Protein AF-0000000074132257 (afdb_homodimer)

Foldseek 3Di:
DDDDDDPDDVVVVCVQQNDDPRLVLQLVQVPHKDFLVRSCVVVVVDDSVRSVVSQVSNVVVVQKDWDWDPDVVITIIIHGGPVVVVCVVVSVVVLVVVVVVQVVCVVVVHDDDDDDRD/DDDDDDPDDVVVVCVQQNDDPRLVLQLVQVPHKDFLVRSCVVVVVDDSVRSVVSQVSNVVVVQKDWDWDPDVVITIIIHGGPVVVVCVVVSVVVLVVVVVVQVVCVVVVHDDDDDDRD

Secondary structure (DSSP, 8-state):
-PPEEEEEHHHHHHHHH-SSHHHHHHHHHSSS-B-HHHHHHHSTTS-HHHHHHHHHHHHHTTSEEEEEE-SSS-EEEEEE-HHHHTTHHHHHHHHHHHHHHHHHHHHTT--EEEEE--/-PPEEEEEHHHHHHHHH-SSHHHHHHHHHSSS-B-HHHHHHHSTTS-HHHHHHHHHHHHHTTSEEEEEE-SSS-EEEEEE-HHHHTTHHHHHHHHHHHHHHHHHHHHTT--EEEEE--

Sequence (236 aa):
MTKKIYNIGVEATMDVIGGKWKPIILCNLRHQSLRTSELKRLIPNISQKMLTQQLRELEAADIINRKVYNQVPPKVEYSLSDYGQSLSTVLSDLCTWGEMHVDMLKKRGEDVELVNYDMTKKIYNIGVEATMDVIGGKWKPIILCNLRHQSLRTSELKRLIPNISQKMLTQQLRELEAADIINRKVYNQVPPKVEYSLSDYGQSLSTVLSDLCTWGEMHVDMLKKRGEDVELVNYD

Organism: Ligilactobacillus salivarius (strain UCC118) (NCBI:txid362948)

pLDDT: mean 96.2, std 5.37, range [55.12, 98.88]

Radius of gyration: 18.81 Å; Cα contacts (8 Å, |Δi|>4): 374; chains: 2; bounding box: 49×64×40 Å

Solvent-accessible surface area (backbone atoms only — not comparable to full-atom values): 12822 Å² total; per-residue (Å²): 126,84,71,43,78,29,59,41,24,36,50,50,32,32,72,68,47,36,33,55,57,44,54,44,53,48,59,66,24,70,84,41,70,40,32,70,70,55,49,43,66,74,41,68,89,56,50,70,67,58,49,53,51,50,51,50,52,32,37,76,69,46,31,30,39,81,46,76,42,95,47,96,73,73,42,55,35,32,29,62,22,80,64,30,53,74,42,50,65,44,53,50,39,37,26,51,49,9,44,51,48,52,53,50,40,41,73,73,67,46,55,62,47,71,72,40,83,129,126,84,69,43,77,28,58,40,24,36,51,51,33,31,72,68,47,38,33,56,56,45,54,47,54,49,60,65,26,70,84,40,70,40,33,70,70,54,49,43,66,73,40,68,88,55,51,70,68,56,51,53,51,50,50,49,53,31,38,74,68,46,30,32,40,80,46,77,42,94,47,97,72,72,42,56,35,32,30,61,22,80,64,30,52,73,42,48,66,43,53,49,39,37,24,51,50,9,44,53,48,52,53,51,40,40,74,73,67,46,55,62,46,71,72,38,84,131

Structure (mmCIF, N/CA/C/O backbone):
data_AF-0000000074132257-model_v1
#
loop_
_entity.id
_entity.type
_entity.pdbx_description
1 polymer 'Transcriptional regulator, MarR family'
#
loop_
_atom_site.group_PDB
_atom_site.id
_atom_site.type_symbol
_atom_site.label_atom_id
_atom_site.label_alt_id
_atom_site.label_comp_id
_atom_site.label_asym_id
_atom_site.label_entity_id
_atom_site.label_seq_id
_atom_site.pdbx_PDB_ins_code
_atom_site.Cartn_x
_atom_site.Cartn_y
_atom_site.Cartn_z
_atom_site.occupancy
_atom_site.B_iso_or_equiv
_atom_site.auth_seq_id
_atom_site.auth_comp_id
_atom_site.auth_asym_id
_atom_site.auth_atom_id
_atom_site.pdbx_PDB_model_num
ATOM 1 N N . MET A 1 1 ? 26.859 5.293 6.875 1 55.12 1 MET A N 1
ATOM 2 C CA . MET A 1 1 ? 25.422 5.168 6.645 1 55.12 1 MET A CA 1
ATOM 3 C C . MET A 1 1 ? 25.109 3.926 5.816 1 55.12 1 MET A C 1
ATOM 5 O O . MET A 1 1 ? 25.703 3.713 4.762 1 55.12 1 MET A O 1
ATOM 9 N N . THR A 1 2 ? 24.453 2.949 6.496 1 77.5 2 THR A N 1
ATOM 10 C CA . THR A 1 2 ? 24.312 1.635 5.883 1 77.5 2 THR A CA 1
ATOM 11 C C . THR A 1 2 ? 23.578 1.737 4.547 1 77.5 2 THR A C 1
ATOM 13 O O . THR A 1 2 ? 22.578 2.447 4.438 1 77.5 2 THR A O 1
ATOM 16 N N . LYS A 1 3 ? 24.109 1.224 3.494 1 91.19 3 LYS A N 1
ATOM 17 C CA . LYS A 1 3 ? 23.609 1.229 2.127 1 91.19 3 LYS A CA 1
ATOM 18 C C . LYS A 1 3 ? 22.219 0.586 2.055 1 91.19 3 LYS A C 1
ATOM 20 O O . LYS A 1 3 ? 22 -0.495 2.605 1 91.19 3 LYS A O 1
ATOM 25 N N . LYS A 1 4 ? 21.297 1.33 1.539 1 94.44 4 LYS A N 1
ATOM 26 C CA . LYS A 1 4 ? 19.969 0.783 1.291 1 94.44 4 LYS A CA 1
ATOM 27 C C . LYS A 1 4 ? 19.859 0.211 -0.12 1 94.44 4 LYS A C 1
ATOM 29 O O . LYS A 1 4 ? 20.203 0.885 -1.096 1 94.44 4 LYS A O 1
ATOM 34 N N . ILE A 1 5 ? 19.469 -1.1 -0.158 1 96.31 5 ILE A N 1
ATOM 35 C CA . ILE A 1 5 ? 19.344 -1.747 -1.46 1 96.31 5 ILE A CA 1
ATOM 36 C C . ILE A 1 5 ? 17.906 -2.152 -1.707 1 96.31 5 ILE A C 1
ATOM 38 O O . ILE A 1 5 ? 17.297 -2.865 -0.898 1 96.31 5 ILE A O 1
ATOM 42 N N . TYR A 1 6 ? 17.359 -1.636 -2.756 1 96.69 6 TYR A N 1
ATOM 43 C CA . TYR A 1 6 ? 16.047 -2.041 -3.238 1 96.69 6 TYR A CA 1
ATOM 44 C C . TYR A 1 6 ? 16.156 -2.865 -4.516 1 96.69 6 TYR A C 1
ATOM 46 O O . TYR A 1 6 ? 16.828 -2.453 -5.469 1 96.69 6 TYR A O 1
ATOM 54 N N . ASN A 1 7 ? 15.516 -3.977 -4.531 1 95.56 7 ASN A N 1
ATOM 55 C CA . ASN A 1 7 ? 15.57 -4.805 -5.734 1 95.56 7 ASN A CA 1
ATOM 56 C C . ASN A 1 7 ? 14.695 -4.234 -6.844 1 95.56 7 ASN A C 1
ATOM 58 O O . ASN A 1 7 ? 15.086 -4.234 -8.016 1 95.56 7 ASN A O 1
ATOM 62 N N . ILE A 1 8 ? 13.492 -3.869 -6.504 1 95.62 8 ILE A N 1
ATOM 63 C CA . ILE A 1 8 ? 12.578 -3.246 -7.457 1 95.62 8 ILE A CA 1
ATOM 64 C C . ILE A 1 8 ? 12 -1.971 -6.855 1 95.62 8 ILE A C 1
ATOM 66 O O . ILE A 1 8 ? 11.984 -1.805 -5.633 1 95.62 8 ILE A O 1
ATOM 70 N N . GLY A 1 9 ? 11.508 -1.061 -7.691 1 96.81 9 GLY A N 1
ATOM 71 C CA . GLY A 1 9 ? 11.086 0.271 -7.289 1 96.81 9 GLY A CA 1
ATOM 72 C C . GLY A 1 9 ? 10.023 0.256 -6.207 1 96.81 9 GLY A C 1
ATOM 73 O O . GLY A 1 9 ? 10.07 1.063 -5.277 1 96.81 9 GLY A O 1
ATOM 74 N N . VAL A 1 10 ? 9.125 -0.621 -6.285 1 98 10 VAL A N 1
ATOM 75 C CA . VAL A 1 10 ? 7.988 -0.667 -5.371 1 98 10 VAL A CA 1
ATOM 76 C C . VAL A 1 10 ? 8.484 -0.855 -3.939 1 98 10 VAL A C 1
ATOM 78 O O . VAL A 1 10 ? 7.844 -0.401 -2.99 1 98 10 VAL A O 1
ATOM 81 N N . GLU A 1 11 ? 9.617 -1.446 -3.713 1 98 11 GLU A N 1
ATOM 82 C CA . GLU A 1 11 ? 10.164 -1.635 -2.371 1 98 11 GLU A CA 1
ATOM 83 C C . GLU A 1 11 ? 10.453 -0.295 -1.701 1 98 11 GLU A C 1
ATOM 85 O O . GLU A 1 11 ? 10.195 -0.121 -0.509 1 98 11 GLU A O 1
ATOM 90 N N . ALA A 1 12 ? 11 0.569 -2.518 1 98 12 ALA A N 1
ATOM 91 C CA . ALA A 1 12 ? 11.273 1.906 -1.997 1 98 12 ALA A CA 1
ATOM 92 C C . ALA A 1 12 ? 9.984 2.625 -1.626 1 98 12 ALA A C 1
ATOM 94 O O . ALA A 1 12 ? 9.906 3.279 -0.583 1 98 12 ALA A O 1
ATOM 95 N N . THR A 1 13 ? 8.992 2.475 -2.467 1 98.56 13 THR A N 1
ATOM 96 C CA . THR A 1 13 ? 7.688 3.074 -2.189 1 98.56 13 THR A CA 1
ATOM 97 C C . THR A 1 13 ? 7.109 2.531 -0.886 1 98.56 13 THR A C 1
ATOM 99 O O . THR A 1 13 ? 6.676 3.299 -0.026 1 98.56 13 THR A O 1
ATOM 102 N N . MET A 1 14 ? 7.199 1.245 -0.711 1 98.31 14 MET A N 1
ATOM 103 C CA . MET A 1 14 ? 6.574 0.607 0.444 1 98.31 14 MET A CA 1
ATOM 104 C C . MET A 1 14 ? 7.359 0.895 1.718 1 98.31 14 MET A C 1
ATOM 106 O O . MET A 1 14 ? 6.809 0.847 2.818 1 98.31 14 MET A O 1
ATOM 110 N N . ASP A 1 15 ? 8.594 1.244 1.538 1 97.81 15 ASP A N 1
ATOM 111 C CA . ASP A 1 15 ? 9.375 1.686 2.693 1 97.81 15 ASP A CA 1
ATOM 112 C C . ASP A 1 15 ? 8.828 3 3.25 1 97.81 15 ASP A C 1
ATOM 114 O O . ASP A 1 15 ? 8.977 3.287 4.438 1 97.81 15 ASP A O 1
ATOM 118 N N . VAL A 1 16 ? 8.188 3.764 2.402 1 98.31 16 VAL A N 1
ATOM 119 C CA . VAL A 1 16 ? 7.75 5.102 2.787 1 98.31 16 VAL A CA 1
ATOM 120 C C . VAL A 1 16 ? 6.266 5.07 3.15 1 98.31 16 VAL A C 1
ATOM 122 O O . VAL A 1 16 ? 5.867 5.605 4.188 1 98.31 16 VAL A O 1
ATOM 125 N N . ILE A 1 17 ? 5.473 4.391 2.299 1 98.44 17 ILE A N 1
ATOM 126 C CA . ILE A 1 17 ? 4.039 4.516 2.52 1 98.44 17 ILE A CA 1
ATOM 127 C C . ILE A 1 17 ? 3.426 3.131 2.729 1 98.44 17 ILE A C 1
ATOM 129 O O . ILE A 1 17 ? 2.203 2.975 2.695 1 98.44 17 ILE A O 1
ATOM 133 N N . GLY A 1 18 ? 4.258 2.145 2.902 1 97.56 18 GLY A N 1
ATOM 134 C CA . GLY A 1 18 ? 3.762 0.794 3.119 1 97.56 18 GLY A CA 1
ATOM 135 C C . GLY A 1 18 ? 2.963 0.649 4.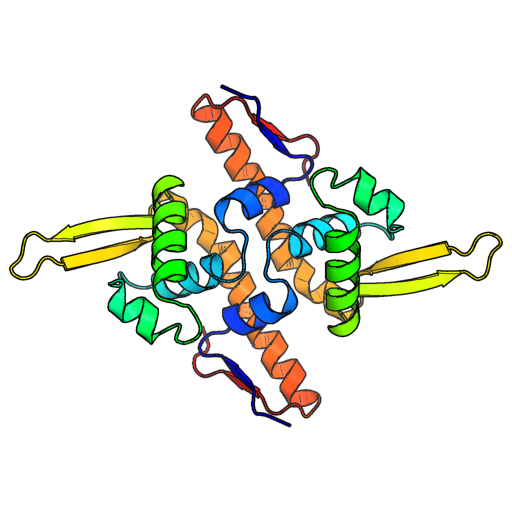402 1 97.56 18 GLY A C 1
ATOM 136 O O . GLY A 1 18 ? 3.201 1.371 5.371 1 97.56 18 GLY A O 1
ATOM 137 N N . GLY A 1 19 ? 2.078 -0.394 4.43 1 96.5 19 GLY A N 1
ATOM 138 C CA . GLY A 1 19 ? 1.146 -0.597 5.527 1 96.5 19 GLY A CA 1
ATOM 139 C C . GLY A 1 19 ? -0.294 -0.302 5.148 1 96.5 19 GLY A C 1
ATOM 140 O O . GLY A 1 19 ? -0.559 0.255 4.082 1 96.5 19 GLY A O 1
ATOM 141 N N . LYS A 1 20 ? -1.124 -0.613 6.066 1 96.94 20 LYS A N 1
ATOM 142 C CA . LYS A 1 20 ? -2.547 -0.405 5.809 1 96.94 20 LYS A CA 1
ATOM 143 C C . LYS A 1 20 ? -2.928 1.062 5.988 1 96.94 20 LYS A C 1
ATOM 145 O O . LYS A 1 20 ? -3.689 1.612 5.191 1 96.94 20 LYS A O 1
ATOM 150 N N . TRP A 1 21 ? -2.273 1.754 6.855 1 98.5 21 TRP A N 1
ATOM 151 C CA . TRP A 1 21 ? -2.84 2.986 7.395 1 98.5 21 TRP A CA 1
ATOM 152 C C . TRP A 1 21 ? -2.307 4.203 6.645 1 98.5 21 TRP A C 1
ATOM 154 O O . TRP A 1 21 ? -3.031 5.18 6.438 1 98.5 21 TRP A O 1
ATOM 164 N N . LYS A 1 22 ? -1.099 4.164 6.164 1 98.69 22 LYS A N 1
ATOM 165 C CA . LYS A 1 22 ? -0.467 5.359 5.609 1 98.69 22 LYS A CA 1
ATOM 166 C C . LYS A 1 22 ? -1.201 5.836 4.359 1 98.69 22 LYS A C 1
ATOM 168 O O . LYS A 1 22 ? -1.522 7.02 4.238 1 98.69 22 LYS A O 1
ATOM 173 N N . PRO A 1 23 ? -1.513 4.934 3.447 1 98.69 23 PRO A N 1
ATOM 174 C CA . PRO A 1 23 ? -2.264 5.43 2.291 1 98.69 23 PRO A CA 1
ATOM 175 C C . PRO A 1 23 ? -3.619 6.02 2.678 1 98.69 23 PRO A C 1
ATOM 177 O O . PRO A 1 23 ? -4.055 7.016 2.09 1 98.69 23 PRO A O 1
ATOM 180 N N . ILE A 1 24 ? -4.262 5.484 3.643 1 98.38 24 ILE A N 1
ATOM 181 C CA . ILE A 1 24 ? -5.562 5.973 4.082 1 98.38 24 ILE A CA 1
ATOM 182 C C . ILE A 1 24 ? -5.41 7.359 4.703 1 98.38 24 ILE A C 1
ATOM 184 O O . ILE A 1 24 ? -6.188 8.266 4.402 1 98.38 24 ILE A O 1
ATOM 188 N N . ILE A 1 25 ? -4.414 7.496 5.523 1 98.62 25 ILE A N 1
AT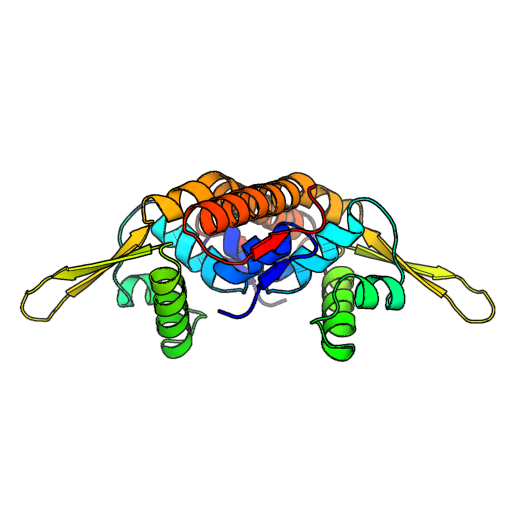OM 189 C CA . ILE A 1 25 ? -4.121 8.789 6.129 1 98.62 25 ILE A CA 1
ATOM 190 C C . ILE A 1 25 ? -3.855 9.82 5.035 1 98.62 25 ILE A C 1
ATOM 192 O O . ILE A 1 25 ? -4.43 10.914 5.047 1 98.62 25 ILE A O 1
ATOM 196 N N . LEU A 1 26 ? -3.08 9.477 4.07 1 98.62 26 LEU A N 1
ATOM 197 C CA . LEU A 1 26 ? -2.648 10.406 3.031 1 98.62 26 LEU A CA 1
ATOM 198 C C . LEU A 1 26 ? -3.822 10.812 2.145 1 98.62 26 LEU A C 1
ATOM 200 O O . LEU A 1 26 ? -3.902 11.961 1.701 1 98.62 26 LEU A O 1
ATOM 204 N N . CYS A 1 27 ? -4.668 9.883 1.888 1 97.81 27 CYS A N 1
ATOM 205 C CA . CYS A 1 27 ? -5.836 10.203 1.076 1 97.81 27 CYS A CA 1
ATOM 206 C C . CYS A 1 27 ? -6.746 11.188 1.803 1 97.81 27 CYS A C 1
ATOM 208 O O . CYS A 1 27 ? -7.375 12.039 1.173 1 97.81 27 CYS A O 1
ATOM 210 N N . ASN A 1 28 ? -6.828 11.07 3.1 1 97.44 28 ASN A N 1
ATOM 211 C CA . ASN A 1 28 ? -7.629 12.008 3.881 1 97.44 28 ASN A CA 1
ATOM 212 C C . ASN A 1 28 ? -6.988 13.391 3.924 1 97.44 28 ASN A C 1
ATOM 214 O O . ASN A 1 28 ? -7.688 14.398 4.016 1 97.44 28 ASN A O 1
ATOM 218 N N . LEU A 1 29 ? -5.707 13.445 3.742 1 98 29 LEU A N 1
ATOM 219 C CA . LEU A 1 29 ? -4.969 14.703 3.838 1 98 29 LEU A CA 1
ATOM 220 C C . LEU A 1 29 ? -4.848 15.367 2.473 1 98 29 LEU A C 1
ATOM 222 O O . LEU A 1 29 ? -4.363 16.5 2.367 1 98 29 LEU A O 1
ATOM 226 N N . ARG A 1 30 ? -5.266 14.727 1.449 1 94.25 30 ARG A N 1
ATOM 227 C CA . ARG A 1 30 ? -5.043 15.172 0.078 1 94.25 30 ARG A CA 1
ATOM 228 C C . ARG A 1 30 ? -5.691 16.531 -0.165 1 94.25 30 ARG A C 1
ATOM 230 O O . ARG A 1 30 ? -5.195 17.328 -0.961 1 94.25 30 ARG A O 1
ATOM 237 N N . HIS A 1 31 ? -6.805 16.812 0.556 1 88.38 31 HIS A N 1
ATOM 238 C CA . HIS A 1 31 ? -7.559 17.984 0.162 1 88.38 31 HIS A CA 1
ATOM 239 C C . HIS A 1 31 ? -7.543 19.047 1.264 1 88.38 31 HIS A C 1
ATOM 241 O O . HIS A 1 31 ? -7.93 20.188 1.036 1 88.38 31 HIS A O 1
ATOM 247 N N . GLN A 1 32 ? -7.117 18.672 2.393 1 95 32 GLN A N 1
ATOM 248 C CA . GLN A 1 32 ? -7.102 19.641 3.486 1 95 32 GLN A CA 1
ATOM 249 C C . GLN A 1 32 ? -6.152 19.188 4.598 1 95 32 GLN A C 1
ATOM 251 O O . GLN A 1 32 ? -5.773 18.016 4.668 1 95 32 GLN A O 1
ATOM 256 N N . SER A 1 33 ? -5.781 20.188 5.383 1 98 33 SER A N 1
ATOM 257 C CA . SER A 1 33 ? -5.051 19.875 6.605 1 98 33 SER A CA 1
ATOM 258 C C . SER A 1 33 ? -5.984 19.359 7.695 1 98 33 SER A C 1
ATOM 260 O O . SER A 1 33 ? -7.113 19.844 7.828 1 98 33 SER A O 1
ATOM 262 N N . LEU A 1 34 ? -5.457 18.406 8.492 1 98.56 34 LEU A N 1
ATOM 263 C CA . LEU A 1 34 ? -6.293 17.828 9.539 1 98.56 34 LEU A CA 1
ATOM 264 C C . LEU A 1 34 ? -5.504 17.656 10.828 1 98.56 34 LEU A C 1
ATOM 266 O O . LEU A 1 34 ? -4.297 17.406 10.797 1 98.56 34 LEU A O 1
ATOM 270 N N . ARG A 1 35 ? -6.254 17.844 11.906 1 97.88 35 ARG A N 1
ATOM 271 C CA . ARG A 1 35 ? -5.699 17.5 13.219 1 97.88 35 ARG A CA 1
ATOM 272 C C . ARG A 1 35 ? -5.77 15.992 13.461 1 97.88 35 ARG A C 1
ATOM 274 O O . ARG A 1 35 ? -6.52 15.281 12.789 1 97.88 35 ARG A O 1
ATOM 281 N N . THR A 1 36 ? -4.953 15.594 14.453 1 97.56 36 THR A N 1
ATOM 282 C CA . THR A 1 36 ? -4.922 14.172 14.789 1 97.56 36 THR A CA 1
ATOM 283 C C . THR A 1 36 ? -6.312 13.672 15.156 1 97.56 36 THR A C 1
ATOM 285 O O . THR A 1 36 ? -6.723 12.594 14.719 1 97.56 36 THR A O 1
ATOM 288 N N . SER A 1 37 ? -7.035 14.484 15.852 1 97.19 37 SER A N 1
ATOM 289 C CA . SER A 1 37 ? -8.367 14.094 16.297 1 97.19 37 SER A CA 1
ATOM 290 C C . SER A 1 37 ? -9.328 13.961 15.109 1 97.19 37 SER A C 1
ATOM 292 O O . SER A 1 37 ? -10.195 13.086 15.109 1 97.19 37 SER A O 1
ATOM 294 N N . GLU A 1 38 ? -9.203 14.805 14.164 1 97.94 38 GLU A N 1
ATOM 295 C CA . GLU A 1 38 ? -10.023 14.742 12.961 1 97.94 38 GLU A CA 1
ATOM 296 C C . GLU A 1 38 ? -9.695 13.5 12.133 1 97.94 38 GLU A C 1
ATOM 298 O O . GLU A 1 38 ? -10.594 12.828 11.633 1 97.94 38 GLU A O 1
ATOM 303 N N . LEU A 1 39 ? -8.461 13.188 11.977 1 98.12 39 LEU A N 1
ATOM 304 C CA . LEU A 1 39 ? -8.039 11.977 11.289 1 98.12 39 LEU A CA 1
ATOM 305 C C . LEU A 1 39 ? -8.594 10.734 11.984 1 98.12 39 LEU A C 1
ATOM 307 O O . LEU A 1 39 ? -9.094 9.82 11.328 1 98.12 39 LEU A O 1
ATOM 311 N N . LYS A 1 40 ? -8.523 10.766 13.312 1 98.06 40 LYS A N 1
ATOM 312 C CA . LYS A 1 40 ? -9.047 9.641 14.094 1 98.06 40 LYS A CA 1
ATOM 313 C C . LYS A 1 40 ? -10.539 9.438 13.836 1 98.06 40 LYS A C 1
ATOM 315 O O . LYS A 1 40 ? -11.008 8.305 13.758 1 98.06 40 LYS A O 1
ATOM 320 N N . ARG A 1 41 ? -11.211 10.492 13.688 1 97.31 41 ARG A N 1
ATOM 321 C CA . ARG A 1 41 ? -12.641 10.438 13.422 1 97.31 41 ARG A CA 1
ATOM 322 C C . ARG A 1 41 ? -12.922 9.875 12.031 1 97.31 41 ARG A C 1
ATOM 324 O O . ARG A 1 41 ? -13.875 9.109 11.844 1 97.31 41 ARG A O 1
ATOM 331 N N . LEU A 1 42 ? -12.109 10.219 11.102 1 96.62 42 LEU A N 1
ATOM 332 C CA . LEU A 1 42 ? -12.305 9.828 9.711 1 96.62 42 LEU A CA 1
ATOM 333 C C . LEU A 1 42 ? -11.852 8.391 9.477 1 96.62 42 LEU A C 1
ATOM 335 O O . LEU A 1 42 ? -12.25 7.758 8.5 1 96.62 42 LEU A O 1
ATOM 339 N N . ILE A 1 43 ? -10.961 7.922 10.344 1 97.19 43 ILE A N 1
ATOM 340 C CA . ILE A 1 43 ? -10.453 6.555 10.266 1 97.19 43 ILE A CA 1
ATOM 341 C C . ILE A 1 43 ? -10.719 5.832 11.586 1 97.19 43 ILE A C 1
ATOM 343 O O . ILE A 1 43 ? -9.781 5.52 12.328 1 97.19 43 ILE A O 1
ATOM 347 N N . PRO A 1 44 ? -11.891 5.441 11.852 1 95.25 44 PRO A N 1
ATOM 348 C CA . PRO A 1 44 ? -12.281 5 13.188 1 95.25 44 PRO A CA 1
ATOM 349 C C . PRO A 1 44 ? -11.633 3.674 13.586 1 95.25 44 PRO A C 1
ATOM 351 O O . PRO A 1 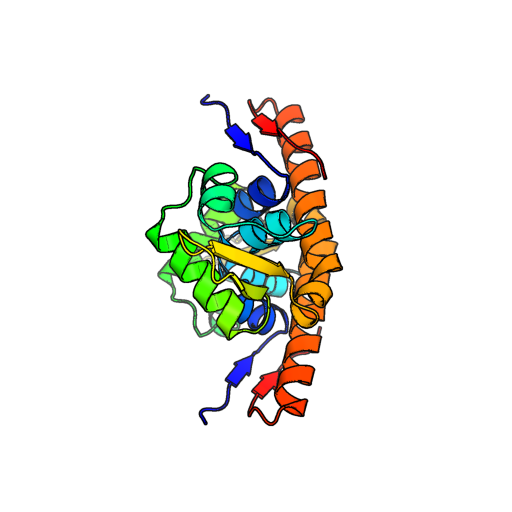44 ? -11.484 3.391 14.781 1 95.25 44 PRO A O 1
ATOM 354 N N . ASN A 1 45 ? -11.227 2.898 12.656 1 95.31 45 ASN A N 1
ATOM 355 C CA . ASN A 1 45 ? -10.711 1.565 12.953 1 95.31 45 ASN A CA 1
ATOM 356 C C . ASN A 1 45 ? -9.234 1.602 13.312 1 95.31 45 ASN A C 1
ATOM 358 O O . ASN A 1 45 ? -8.648 0.575 13.664 1 95.31 45 ASN A O 1
ATOM 362 N N . ILE A 1 46 ? -8.609 2.754 13.281 1 97.81 46 ILE A N 1
ATOM 363 C CA . ILE A 1 46 ? -7.195 2.861 13.633 1 97.81 46 ILE A CA 1
ATOM 364 C C . ILE A 1 46 ? -7.055 3.215 15.109 1 97.81 46 ILE A C 1
ATOM 366 O O . ILE A 1 46 ? -7.836 4.012 15.641 1 97.81 46 ILE A O 1
ATOM 370 N N . SER A 1 47 ? -6.168 2.627 15.836 1 98.12 47 SER A N 1
ATOM 371 C CA . SER A 1 47 ? -5.906 3.025 17.219 1 98.12 47 SER A CA 1
ATOM 372 C C . SER A 1 47 ? -5.16 4.352 17.266 1 98.12 47 SER A C 1
ATOM 374 O O . SER A 1 47 ? -4.465 4.723 16.328 1 98.12 47 SER A O 1
ATOM 376 N N . GLN A 1 48 ? -5.328 5.008 18.375 1 98.06 48 GLN A N 1
ATOM 377 C CA . GLN A 1 48 ? -4.625 6.27 18.578 1 98.06 48 GLN A CA 1
ATOM 378 C C . GLN A 1 48 ? -3.113 6.074 18.516 1 98.06 48 GLN A C 1
ATOM 380 O O . GLN A 1 48 ? -2.404 6.887 17.906 1 98.06 48 GLN A O 1
ATOM 385 N N . LYS A 1 49 ? -2.684 5.098 19.094 1 98.38 49 LYS A N 1
ATOM 386 C CA . LYS A 1 49 ? -1.253 4.809 19.094 1 98.38 49 LYS A CA 1
ATOM 387 C C . LYS A 1 49 ? -0.729 4.617 17.672 1 98.38 49 LYS A C 1
ATOM 389 O O . LYS A 1 49 ? 0.296 5.191 17.312 1 98.38 49 LYS A O 1
ATOM 394 N N . MET A 1 50 ? -1.445 3.797 16.891 1 98.56 50 MET A N 1
ATOM 395 C CA . MET A 1 50 ? -1.046 3.518 15.516 1 98.56 50 MET A CA 1
ATOM 396 C C . MET A 1 50 ? -1.102 4.781 14.664 1 98.56 50 MET A C 1
ATOM 398 O O . MET A 1 50 ? -0.199 5.039 13.867 1 98.56 50 MET A O 1
ATOM 402 N N . LEU A 1 51 ? -2.143 5.555 14.844 1 98.69 51 LEU A N 1
ATOM 403 C CA . LEU A 1 51 ? -2.273 6.805 14.109 1 98.69 51 LEU A CA 1
ATOM 404 C C . LEU A 1 51 ? -1.082 7.719 14.375 1 98.69 51 LEU A C 1
ATOM 406 O O . LEU A 1 51 ? -0.454 8.219 13.438 1 98.69 51 LEU A O 1
ATOM 410 N N . THR A 1 52 ? -0.736 7.918 15.602 1 98.5 52 THR A N 1
ATOM 411 C CA . THR A 1 52 ? 0.38 8.773 15.984 1 98.5 52 THR A CA 1
ATOM 412 C C . THR A 1 52 ? 1.688 8.258 15.398 1 98.5 52 THR A C 1
ATOM 414 O O . THR A 1 52 ? 2.484 9.023 14.859 1 98.5 52 THR A O 1
ATOM 417 N N . GLN A 1 53 ? 1.836 6.988 15.508 1 98.69 53 GLN A N 1
ATOM 418 C CA . GLN A 1 53 ? 3.045 6.367 14.977 1 98.69 53 GLN A CA 1
ATOM 419 C C . GLN A 1 53 ? 3.152 6.57 13.469 1 98.69 53 GLN A C 1
ATOM 421 O O . GLN A 1 53 ? 4.23 6.879 12.953 1 98.69 53 GLN A O 1
ATOM 426 N N . GLN A 1 54 ? 2.055 6.363 12.734 1 98.75 54 GLN A N 1
ATOM 427 C CA . GLN A 1 54 ? 2.049 6.531 11.281 1 98.75 54 GLN A CA 1
ATOM 428 C C . GLN A 1 54 ? 2.324 7.98 10.891 1 98.75 54 GLN A C 1
ATOM 430 O O . GLN A 1 54 ? 3.049 8.242 9.93 1 98.75 54 GLN A O 1
ATOM 435 N N . LEU A 1 55 ? 1.789 8.898 11.641 1 98.81 55 LEU A N 1
ATOM 436 C CA . LEU A 1 55 ? 2.012 10.32 11.375 1 98.81 55 LEU A CA 1
ATOM 437 C C . LEU A 1 55 ? 3.477 10.688 11.594 1 98.81 55 LEU A C 1
ATOM 439 O O . LEU A 1 55 ? 4.059 11.422 10.789 1 98.81 55 LEU A O 1
ATOM 443 N N . ARG A 1 56 ? 4.047 10.172 12.594 1 98.69 56 ARG A N 1
ATOM 444 C CA . ARG A 1 56 ? 5.457 10.422 12.867 1 98.69 56 ARG A CA 1
ATOM 445 C C . ARG A 1 56 ? 6.34 9.891 11.742 1 98.69 56 ARG A C 1
ATOM 447 O O . ARG A 1 56 ? 7.281 10.562 11.312 1 98.69 56 ARG A O 1
ATOM 454 N N . GLU A 1 57 ? 6.062 8.734 11.312 1 98.75 57 GLU A N 1
ATOM 455 C CA . GLU A 1 57 ? 6.844 8.133 10.234 1 98.75 57 GLU A CA 1
ATOM 456 C C . GLU A 1 57 ? 6.699 8.914 8.938 1 98.75 57 GLU A C 1
ATOM 458 O O . GLU A 1 57 ? 7.676 9.125 8.219 1 98.75 57 GLU A O 1
ATOM 463 N N . LEU A 1 58 ? 5.496 9.328 8.633 1 98.81 58 LEU A N 1
ATOM 464 C CA . LEU A 1 58 ? 5.246 10.102 7.422 1 98.81 58 LEU A CA 1
ATOM 465 C C . LEU A 1 58 ? 5.941 11.453 7.492 1 98.81 58 LEU A C 1
ATOM 467 O O . LEU A 1 58 ? 6.453 11.945 6.484 1 98.81 58 LEU A O 1
ATOM 471 N N . GLU A 1 59 ? 5.922 12.039 8.68 1 98.81 59 GLU A N 1
ATOM 472 C CA . GLU A 1 59 ? 6.633 13.305 8.875 1 98.81 59 GLU A CA 1
ATOM 473 C C . GLU A 1 59 ? 8.141 13.117 8.703 1 98.81 59 GLU A C 1
ATOM 475 O O . GLU A 1 59 ? 8.789 13.898 8.008 1 98.81 59 GLU A O 1
ATOM 480 N N . ALA A 1 60 ? 8.672 12.094 9.289 1 98.06 60 ALA A N 1
ATOM 481 C CA . ALA A 1 60 ? 10.102 11.805 9.219 1 98.06 60 ALA A CA 1
ATOM 482 C C . ALA A 1 60 ? 10.547 11.57 7.773 1 98.06 60 ALA A C 1
ATOM 484 O O . ALA A 1 60 ? 11.68 11.875 7.406 1 98.06 60 ALA A O 1
ATOM 485 N N . ALA A 1 61 ? 9.656 11.07 6.961 1 97.69 61 ALA A N 1
ATOM 486 C CA . ALA A 1 61 ? 9.961 10.797 5.559 1 97.69 61 ALA A CA 1
ATOM 487 C C . ALA A 1 61 ? 9.688 12.023 4.691 1 97.69 61 ALA A C 1
ATOM 489 O O . ALA A 1 61 ? 9.781 11.961 3.465 1 97.69 61 ALA A O 1
ATOM 490 N N . ASP A 1 62 ? 9.219 13.055 5.301 1 97.81 62 ASP A N 1
ATOM 491 C CA . ASP A 1 62 ? 8.953 14.328 4.637 1 97.81 62 ASP A CA 1
ATOM 492 C C . ASP A 1 62 ? 7.766 14.211 3.682 1 97.81 62 ASP A C 1
ATOM 494 O O . ASP A 1 62 ? 7.75 14.844 2.625 1 97.81 62 ASP A O 1
ATOM 498 N N . ILE A 1 63 ? 6.883 13.359 4.012 1 98.69 63 ILE A N 1
ATOM 499 C CA . ILE A 1 63 ? 5.695 13.164 3.189 1 98.69 63 ILE A CA 1
ATOM 500 C C . ILE A 1 63 ? 4.586 14.109 3.646 1 98.69 63 ILE A C 1
ATOM 502 O O . ILE A 1 63 ? 3.768 14.547 2.84 1 98.69 63 ILE A O 1
ATOM 506 N N . ILE A 1 64 ? 4.602 14.383 4.934 1 98.88 64 ILE A N 1
ATOM 507 C CA . ILE A 1 64 ? 3.617 15.328 5.453 1 98.88 64 ILE A CA 1
ATOM 508 C C . ILE A 1 64 ? 4.32 16.406 6.262 1 98.88 64 ILE A C 1
ATOM 510 O O . ILE A 1 64 ? 5.453 16.219 6.719 1 98.88 64 ILE A O 1
ATOM 514 N N . ASN A 1 65 ? 3.611 17.516 6.375 1 98.69 65 ASN A N 1
ATOM 515 C CA . ASN A 1 65 ? 4.012 18.609 7.242 1 98.69 65 ASN A CA 1
ATOM 516 C C . ASN A 1 65 ? 3.223 18.625 8.547 1 98.69 65 ASN A C 1
ATOM 518 O O . ASN A 1 65 ? 2.018 18.359 8.547 1 98.69 65 ASN A O 1
ATOM 522 N N . ARG A 1 66 ? 3.947 18.781 9.586 1 98.31 66 ARG A N 1
ATOM 523 C CA . ARG A 1 66 ? 3.355 19 10.906 1 98.31 66 ARG A CA 1
ATOM 524 C C . ARG A 1 66 ? 3.443 20.469 11.312 1 98.31 66 ARG A C 1
ATOM 526 O O . ARG A 1 66 ? 4.539 21 11.484 1 98.31 66 ARG A O 1
ATOM 533 N N . LYS A 1 67 ? 2.32 21.141 11.383 1 97.88 67 LYS A N 1
ATOM 534 C CA . LYS A 1 67 ? 2.281 22.562 11.766 1 97.88 67 LYS A CA 1
ATOM 535 C C . LYS A 1 67 ? 1.729 22.719 13.18 1 97.88 67 LYS A C 1
ATOM 537 O O . LYS A 1 67 ? 0.64 22.234 13.484 1 97.88 67 LYS A O 1
ATOM 542 N N . VAL A 1 68 ? 2.492 23.391 13.953 1 96.5 68 VAL A N 1
ATOM 543 C CA . VAL A 1 68 ? 2.094 23.625 15.336 1 96.5 68 VAL A CA 1
ATOM 544 C C . VAL A 1 68 ? 1.599 25.062 15.5 1 96.5 68 VAL A C 1
ATOM 546 O O . VAL A 1 68 ? 2.25 26 15.039 1 96.5 68 VAL A O 1
ATOM 549 N N . TYR A 1 69 ? 0.456 25.234 16 1 95.19 69 TYR A N 1
ATOM 550 C CA . TYR A 1 69 ? -0.106 26.547 16.312 1 95.19 69 TYR A CA 1
ATOM 551 C C . TYR A 1 69 ? -0.019 26.828 17.812 1 95.19 69 TYR A C 1
ATOM 553 O O . TYR A 1 69 ? -0.525 26.062 18.625 1 95.19 69 TYR A O 1
ATOM 561 N N . ASN A 1 70 ? 0.596 27.828 18.078 1 92.56 70 ASN A N 1
ATOM 562 C CA . ASN A 1 70 ? 0.779 28.234 19.469 1 92.56 70 ASN A CA 1
ATOM 563 C C . ASN A 1 70 ? -0.462 28.938 20.016 1 92.56 70 ASN A C 1
ATOM 565 O O . ASN A 1 70 ? -0.437 30.141 20.281 1 92.56 70 ASN A O 1
ATOM 569 N N . GLN A 1 71 ? -1.483 28.266 20.062 1 92.69 71 GLN A N 1
ATOM 570 C CA . GLN A 1 71 ? -2.721 28.766 20.656 1 92.69 71 GLN A CA 1
ATOM 571 C C . GLN A 1 71 ? -3.08 27.969 21.906 1 92.69 71 GLN A C 1
ATOM 573 O O . GLN A 1 71 ? -2.355 27.047 22.297 1 92.69 71 GLN A O 1
ATOM 578 N N . VAL A 1 72 ? -3.973 28.516 22.781 1 91.75 72 VAL A N 1
ATOM 579 C CA . VAL A 1 72 ? -4.445 27.828 23.969 1 91.75 72 VAL A CA 1
ATOM 580 C C . VAL A 1 72 ? -5.844 27.266 23.719 1 91.75 72 VAL A C 1
ATOM 582 O O . VAL A 1 72 ? -6.789 28.016 23.469 1 91.75 72 VAL A O 1
ATOM 585 N N . PRO A 1 73 ? -5.871 25.797 23.672 1 91.19 73 PRO A N 1
ATOM 586 C CA . PRO A 1 73 ? -4.848 24.75 23.781 1 91.19 73 PRO A CA 1
ATOM 587 C C . PRO A 1 73 ? -4.035 24.578 22.5 1 91.19 73 PRO A C 1
ATOM 589 O O . PRO A 1 73 ? -4.516 24.906 21.406 1 91.19 73 PRO A O 1
ATOM 592 N N . PRO A 1 74 ? -2.869 24.078 22.672 1 92.94 74 PRO A N 1
ATOM 593 C CA . PRO A 1 74 ? -2.033 23.891 21.484 1 92.94 74 PRO A CA 1
ATOM 594 C C . PRO A 1 74 ? -2.711 23.047 20.422 1 92.94 74 PRO A C 1
ATOM 596 O O . PRO A 1 74 ? -3.432 22.094 20.734 1 92.94 74 PRO A O 1
ATOM 599 N N . LYS A 1 75 ? -2.506 23.484 19.188 1 94.62 75 LYS A N 1
ATOM 600 C CA . LYS A 1 75 ? -3.102 22.812 18.031 1 94.62 75 LYS A CA 1
ATOM 601 C C . LYS A 1 75 ? -2.029 22.344 17.062 1 94.62 75 LYS A C 1
ATOM 603 O O . LYS A 1 75 ? -1.061 23.062 16.797 1 94.62 75 LYS A O 1
ATOM 608 N N . VAL A 1 76 ? -2.23 21.109 16.641 1 97.31 76 VAL A N 1
ATOM 609 C CA . VAL A 1 76 ? -1.335 20.578 15.617 1 97.31 76 VAL A CA 1
ATOM 610 C C . VAL A 1 76 ? -2.146 20.141 14.398 1 97.31 76 VAL A C 1
ATOM 612 O O . VAL A 1 76 ? -3.195 19.5 14.547 1 97.31 76 VAL A O 1
ATOM 615 N N . GLU A 1 77 ? -1.591 20.531 13.203 1 98.44 77 GLU A N 1
ATOM 616 C CA . GLU A 1 77 ? -2.23 20.094 11.961 1 98.44 77 GLU A CA 1
ATOM 617 C C . GLU A 1 77 ? -1.232 19.406 11.039 1 98.44 77 GLU A C 1
ATOM 619 O O . GLU A 1 77 ? -0.043 19.719 11.047 1 98.44 77 GLU A O 1
ATOM 624 N N . TYR A 1 78 ? -1.807 18.516 10.336 1 98.81 78 TYR A N 1
ATOM 625 C CA . TYR A 1 78 ? -1.016 17.797 9.344 1 98.81 78 TYR A CA 1
ATOM 626 C C . TYR A 1 78 ? -1.52 18.078 7.93 1 98.81 78 TYR A C 1
ATOM 628 O O . TYR A 1 78 ? -2.727 18.188 7.707 1 98.81 78 TYR A O 1
ATOM 636 N N . SER A 1 79 ? -0.586 18.188 6.988 1 98.69 79 SER A N 1
ATOM 637 C CA . SER A 1 79 ? -0.886 18.359 5.57 1 98.69 79 SER A CA 1
ATOM 638 C C . SER A 1 79 ? 0.138 17.656 4.695 1 98.69 79 SER A C 1
ATOM 640 O O . SER A 1 79 ? 1.233 17.328 5.156 1 98.69 79 SER A O 1
ATOM 642 N N . LEU A 1 80 ? -0.247 17.359 3.469 1 98.5 80 LEU A N 1
ATOM 643 C CA . LEU A 1 80 ? 0.74 16.812 2.541 1 98.5 80 LEU A CA 1
ATOM 644 C C . LEU A 1 80 ? 1.857 17.812 2.287 1 98.5 80 LEU A C 1
ATOM 646 O O . LEU A 1 80 ? 1.598 19.016 2.113 1 98.5 80 LEU A O 1
ATOM 650 N N . SER A 1 81 ? 3.037 17.359 2.363 1 98.56 81 SER A N 1
ATOM 651 C CA . SER A 1 81 ? 4.168 18.203 1.981 1 98.56 81 SER A CA 1
ATOM 652 C C . SER A 1 81 ? 4.277 18.328 0.465 1 98.56 81 SER A C 1
ATOM 654 O O . SER A 1 81 ? 3.549 17.656 -0.271 1 98.56 81 SER A O 1
ATOM 656 N N . ASP A 1 82 ? 5.223 19.219 0.06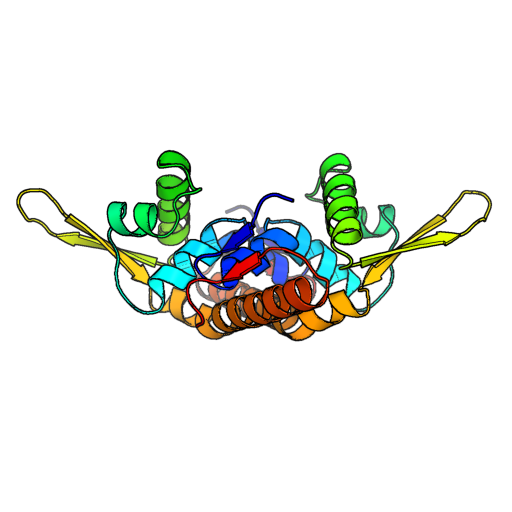1 1 97.62 82 ASP A N 1
ATOM 657 C CA . ASP A 1 82 ? 5.5 19.312 -1.369 1 97.62 82 ASP A CA 1
ATOM 658 C C . ASP A 1 82 ? 5.957 17.953 -1.925 1 97.62 82 ASP A C 1
ATOM 660 O O . ASP A 1 82 ? 5.52 17.547 -3 1 97.62 82 ASP A O 1
ATOM 664 N N . TYR A 1 83 ? 6.812 17.297 -1.196 1 98.19 83 TYR A N 1
ATOM 665 C CA . TYR A 1 83 ? 7.27 15.984 -1.61 1 98.19 83 TYR A CA 1
ATOM 666 C C . TYR A 1 83 ? 6.125 14.977 -1.572 1 98.19 83 TYR A C 1
ATOM 668 O O . TYR A 1 83 ? 5.996 14.141 -2.469 1 98.19 83 TYR A O 1
ATOM 676 N N . GLY A 1 84 ? 5.301 15.031 -0.561 1 98.38 84 GLY A N 1
ATOM 677 C CA . GLY A 1 84 ? 4.133 14.164 -0.451 1 98.38 84 GLY A CA 1
ATOM 678 C C . GLY A 1 84 ? 3.182 14.297 -1.625 1 98.38 84 GLY A C 1
ATOM 679 O O . GLY A 1 84 ? 2.518 13.336 -2.004 1 98.38 84 GLY A O 1
ATOM 680 N N . GLN A 1 85 ? 3.117 15.516 -2.193 1 98.12 85 GLN A N 1
ATOM 681 C CA . GLN A 1 85 ? 2.246 15.758 -3.338 1 98.12 85 GLN A CA 1
ATOM 682 C C . GLN A 1 85 ? 2.686 14.93 -4.547 1 98.12 85 GLN A C 1
ATOM 684 O O . GLN A 1 85 ? 1.88 14.648 -5.438 1 98.12 85 GLN A O 1
ATOM 689 N N . SER A 1 86 ? 3.871 14.531 -4.578 1 98.19 86 SER A N 1
ATOM 690 C CA . SER A 1 86 ? 4.367 13.719 -5.688 1 98.19 86 SER A CA 1
ATOM 691 C C . SER A 1 86 ? 3.715 12.344 -5.707 1 98.19 86 SER A C 1
ATOM 693 O O . SER A 1 86 ? 3.811 11.617 -6.699 1 98.19 86 SER A O 1
ATOM 695 N N . LEU A 1 87 ? 3.021 11.992 -4.605 1 98.25 87 LEU A N 1
ATOM 696 C CA . LEU A 1 87 ? 2.301 10.727 -4.504 1 98.25 87 LEU A CA 1
ATOM 697 C C . LEU A 1 87 ? 0.893 10.859 -5.074 1 98.25 87 LEU A C 1
ATOM 699 O O . LEU A 1 87 ? 0.133 9.883 -5.09 1 98.25 87 LEU A O 1
ATOM 703 N N . SER A 1 88 ? 0.533 11.945 -5.594 1 97.25 88 SER A N 1
ATOM 704 C CA . SER A 1 88 ? -0.849 12.25 -5.949 1 97.25 88 SER A CA 1
ATOM 705 C C . SER A 1 88 ? -1.41 11.219 -6.918 1 97.25 88 SER A C 1
ATOM 707 O O . SER A 1 88 ? -2.547 10.766 -6.766 1 97.25 88 SER A O 1
ATOM 709 N N . THR A 1 89 ? -0.65 10.867 -7.895 1 97.88 89 THR A N 1
ATOM 710 C CA . THR A 1 89 ? -1.107 9.898 -8.883 1 97.88 89 THR A CA 1
ATOM 711 C C . THR A 1 89 ? -1.312 8.531 -8.25 1 97.88 89 THR A C 1
ATOM 713 O O . THR A 1 89 ? -2.332 7.875 -8.477 1 97.88 89 THR A O 1
ATOM 716 N N . VAL A 1 90 ? -0.392 8.133 -7.445 1 98.25 90 VAL A N 1
ATOM 717 C CA . VAL A 1 90 ? -0.479 6.863 -6.73 1 98.25 90 VAL A CA 1
ATOM 718 C C . VAL A 1 90 ? -1.74 6.844 -5.867 1 98.25 90 VAL A C 1
ATOM 720 O O . VAL A 1 90 ? -2.525 5.895 -5.926 1 98.25 90 VAL A O 1
ATOM 723 N N . LEU A 1 91 ? -1.956 7.844 -5.082 1 98 91 LEU A N 1
ATOM 724 C CA . LEU A 1 91 ? -3.084 7.922 -4.16 1 98 91 LEU A CA 1
ATOM 725 C C . LEU A 1 91 ? -4.406 7.938 -4.922 1 98 91 LEU A C 1
ATOM 727 O O . LEU A 1 91 ? -5.367 7.281 -4.516 1 98 91 LEU A O 1
ATOM 731 N N . SER A 1 92 ? -4.43 8.664 -6.02 1 97.44 92 SER A N 1
ATOM 732 C CA . SER A 1 92 ? -5.629 8.711 -6.852 1 97.44 92 SER A CA 1
ATOM 733 C C . SER A 1 92 ? -5.961 7.332 -7.414 1 97.44 92 SER A C 1
ATOM 735 O O . SER A 1 92 ? -7.121 6.91 -7.395 1 97.44 92 SER A O 1
ATOM 737 N N . ASP A 1 93 ? -4.98 6.629 -7.855 1 97.94 93 ASP A N 1
ATOM 738 C CA . ASP A 1 93 ? -5.199 5.309 -8.445 1 97.94 93 ASP A CA 1
ATOM 739 C C . ASP A 1 93 ? -5.645 4.305 -7.383 1 97.94 93 ASP A C 1
ATOM 741 O O . ASP A 1 93 ? -6.469 3.43 -7.656 1 97.94 93 ASP A O 1
ATOM 745 N N . LEU A 1 94 ? -5.086 4.402 -6.219 1 98.25 94 LEU A N 1
ATOM 746 C CA . LEU A 1 94 ? -5.516 3.547 -5.113 1 98.25 94 LEU A CA 1
ATOM 747 C C . LEU A 1 94 ? -6.988 3.777 -4.789 1 98.25 94 LEU A C 1
ATOM 749 O O . LEU A 1 94 ? -7.734 2.822 -4.57 1 98.25 94 LEU A O 1
ATOM 753 N N . CYS A 1 95 ? -7.383 5.016 -4.789 1 97.19 95 CYS A N 1
ATOM 754 C CA . CYS A 1 95 ? -8.773 5.359 -4.508 1 97.19 95 CYS A CA 1
ATOM 755 C C . CYS A 1 95 ? -9.695 4.859 -5.613 1 97.19 95 CYS A C 1
ATOM 757 O O . CYS A 1 95 ? -10.719 4.234 -5.336 1 97.19 95 CYS A O 1
ATOM 759 N N . THR A 1 96 ? -9.281 5.102 -6.777 1 97.5 96 THR A N 1
ATOM 760 C CA . THR A 1 96 ? -10.094 4.719 -7.926 1 97.5 96 THR A CA 1
ATOM 761 C C . THR A 1 96 ? -10.281 3.207 -7.977 1 97.5 96 THR A C 1
ATOM 763 O O . THR A 1 96 ? -11.391 2.721 -8.195 1 97.5 96 THR A O 1
ATOM 766 N N . TRP A 1 97 ? -9.266 2.502 -7.816 1 98.5 97 TRP A N 1
ATOM 767 C CA . TRP A 1 97 ? -9.375 1.047 -7.84 1 98.5 97 TRP A CA 1
ATOM 768 C C . TRP A 1 97 ? -10.273 0.551 -6.707 1 98.5 97 TRP A C 1
ATOM 770 O O . TRP A 1 97 ? -11.047 -0.391 -6.891 1 98.5 97 TRP A O 1
ATOM 780 N N . GLY A 1 98 ? -10.086 1.157 -5.516 1 98.38 98 GLY A N 1
ATOM 781 C CA . GLY A 1 98 ? -10.945 0.802 -4.395 1 98.38 98 GLY A CA 1
ATOM 782 C C . GLY A 1 98 ? -12.422 0.986 -4.695 1 98.38 98 GLY A C 1
ATOM 783 O O . GLY A 1 98 ? -13.25 0.148 -4.324 1 98.38 98 GLY A O 1
ATOM 784 N N . GLU A 1 99 ? -12.68 2.037 -5.34 1 98.06 99 GLU A N 1
ATOM 785 C CA . GLU A 1 99 ? -14.062 2.295 -5.73 1 98.06 99 GLU A CA 1
ATOM 786 C C . GLU A 1 99 ? -14.562 1.242 -6.719 1 98.06 99 GLU A C 1
ATOM 788 O O . GLU A 1 99 ? -15.68 0.734 -6.582 1 98.06 99 GLU A O 1
ATOM 793 N N . MET A 1 100 ? -13.727 0.955 -7.684 1 97.75 100 MET A N 1
ATOM 794 C CA . MET A 1 100 ? -14.055 -0.096 -8.641 1 97.75 100 MET A CA 1
ATOM 795 C C . MET A 1 100 ? -14.281 -1.429 -7.934 1 97.75 100 MET A C 1
ATOM 797 O O . MET A 1 100 ? -15.203 -2.168 -8.273 1 97.75 100 MET A O 1
ATOM 801 N N . HIS A 1 101 ? -13.461 -1.704 -6.98 1 98.19 101 HIS A N 1
ATOM 802 C CA . HIS A 1 101 ? -13.547 -2.949 -6.223 1 98.19 101 HIS A CA 1
ATOM 803 C C . HIS A 1 101 ? -14.852 -3.039 -5.445 1 98.19 101 HIS A C 1
ATOM 805 O O . HIS A 1 101 ? -15.484 -4.094 -5.41 1 98.19 101 HIS A O 1
ATOM 811 N N . VAL A 1 102 ? -15.273 -1.979 -4.84 1 97.62 102 VAL A N 1
ATOM 812 C CA . VAL A 1 102 ? -16.531 -1.946 -4.09 1 97.62 102 VAL A CA 1
ATOM 813 C C . VAL A 1 102 ? -17.703 -2.234 -5.023 1 97.62 102 VAL A C 1
ATOM 815 O O . VAL A 1 102 ? -18.594 -3.004 -4.68 1 97.62 102 VAL A O 1
ATOM 818 N N . ASP A 1 103 ? -17.641 -1.609 -6.191 1 97.06 103 ASP A N 1
ATOM 819 C CA . ASP A 1 103 ? -18.688 -1.851 -7.18 1 97.06 103 ASP A CA 1
ATOM 820 C C . ASP A 1 103 ? -18.719 -3.322 -7.59 1 97.06 103 ASP A C 1
ATOM 822 O O . ASP A 1 103 ? -19.797 -3.896 -7.75 1 97.06 103 ASP A O 1
ATOM 826 N N . MET A 1 104 ? -17.531 -3.85 -7.777 1 96.62 104 MET A N 1
ATOM 827 C CA . MET A 1 104 ? -17.438 -5.262 -8.125 1 96.62 104 MET A CA 1
ATOM 828 C C . MET A 1 104 ? -18.016 -6.137 -7.023 1 96.62 104 MET A C 1
ATOM 830 O O . MET A 1 104 ? -18.766 -7.082 -7.305 1 96.62 104 MET A O 1
ATOM 834 N N . LEU A 1 105 ? -17.734 -5.887 -5.773 1 96.69 105 LEU A N 1
ATOM 835 C CA . LEU A 1 105 ? -18.25 -6.637 -4.637 1 96.69 105 LEU A CA 1
ATOM 836 C C . LEU A 1 105 ? -19.766 -6.559 -4.586 1 96.69 105 LEU A C 1
ATOM 838 O O . LEU A 1 105 ? -20.438 -7.562 -4.324 1 96.69 105 LEU A O 1
ATOM 842 N N . LYS A 1 106 ? -20.281 -5.387 -4.805 1 96.5 106 LYS A N 1
ATOM 843 C CA . LYS A 1 106 ? -21.734 -5.215 -4.828 1 96.5 106 LYS A CA 1
ATOM 844 C C . LYS A 1 106 ? -22.375 -6.07 -5.918 1 96.5 106 LYS A C 1
ATOM 846 O O . LYS A 1 106 ? -23.406 -6.707 -5.684 1 96.5 106 LYS A O 1
ATOM 851 N N . LYS A 1 107 ? -21.781 -6.023 -7.051 1 96.25 107 LYS A N 1
ATOM 852 C CA . LYS A 1 107 ? -22.281 -6.812 -8.172 1 96.25 107 LYS A CA 1
ATOM 853 C C . LYS A 1 107 ? -22.266 -8.305 -7.844 1 96.25 107 LYS A C 1
ATOM 855 O O . LYS A 1 107 ? -23.125 -9.047 -8.305 1 96.25 107 LYS A O 1
ATOM 860 N N . ARG A 1 108 ? -21.344 -8.734 -7.043 1 95.06 108 ARG A N 1
ATOM 861 C CA . ARG A 1 108 ? -21.203 -10.133 -6.648 1 95.06 108 ARG A CA 1
ATOM 862 C C . ARG A 1 108 ? -22.156 -10.477 -5.512 1 95.06 108 ARG A C 1
ATOM 864 O O . ARG A 1 108 ? -22.188 -11.617 -5.043 1 95.06 108 ARG A O 1
ATOM 871 N N . GLY A 1 109 ? -22.844 -9.453 -4.934 1 95.19 109 GLY A N 1
ATOM 872 C CA . GLY A 1 109 ? -23.891 -9.688 -3.941 1 95.19 109 GLY A CA 1
ATOM 873 C C . GLY A 1 109 ? -23.406 -9.461 -2.518 1 95.19 109 GLY A C 1
ATOM 874 O O . GLY A 1 109 ? -24.109 -9.805 -1.563 1 95.19 109 GLY A O 1
ATOM 875 N N . GLU A 1 110 ? -22.188 -8.969 -2.498 1 95.12 110 GLU A N 1
ATOM 876 C CA . GLU A 1 110 ? -21.688 -8.68 -1.159 1 95.12 110 GLU A CA 1
ATOM 877 C C . GLU A 1 110 ? -22.344 -7.434 -0.578 1 95.12 110 GLU A C 1
ATOM 879 O O . GLU A 1 110 ? -22.719 -6.523 -1.317 1 95.12 110 GLU A O 1
ATOM 884 N N . ASP A 1 111 ? -22.562 -7.465 0.706 1 97 111 ASP A N 1
ATOM 885 C CA . ASP A 1 111 ? -23.109 -6.309 1.401 1 97 111 ASP A CA 1
ATOM 886 C C . ASP A 1 111 ? -22.016 -5.316 1.778 1 97 111 ASP A C 1
ATOM 888 O O . ASP A 1 111 ? -21.406 -5.438 2.84 1 97 111 ASP A O 1
ATOM 892 N N . VAL A 1 112 ? -21.781 -4.344 0.864 1 96.62 112 VAL A N 1
ATOM 893 C CA . VAL A 1 112 ? -20.688 -3.393 1.041 1 96.62 112 VAL A CA 1
ATOM 894 C C . VAL A 1 112 ? -21.172 -1.983 0.71 1 96.62 112 VAL A C 1
ATOM 896 O O . VAL A 1 112 ? -22.016 -1.801 -0.172 1 96.62 112 VAL A O 1
ATOM 899 N N . GLU A 1 113 ? -20.703 -1.018 1.426 1 95.75 113 GLU A N 1
ATOM 900 C CA . GLU A 1 113 ? -21.031 0.385 1.21 1 95.75 113 GLU A CA 1
ATOM 901 C C . GLU A 1 113 ? -19.781 1.261 1.201 1 95.75 113 GLU A C 1
ATOM 903 O O . GLU A 1 113 ? -18.891 1.081 2.027 1 95.75 113 GLU A O 1
ATOM 908 N 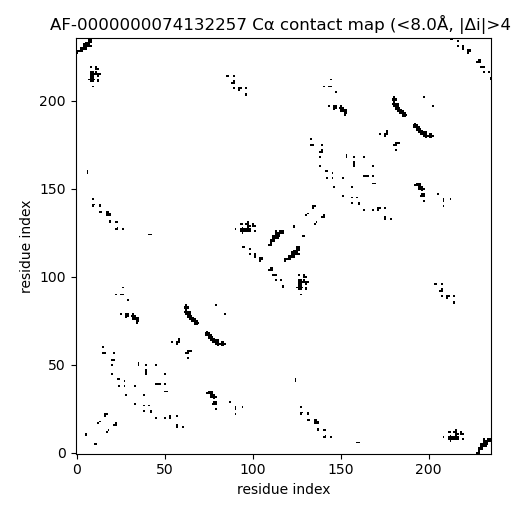N . LEU A 1 114 ? -19.672 2.072 0.264 1 96.12 114 LEU A N 1
ATOM 909 C CA . LEU A 1 114 ? -18.672 3.135 0.217 1 96.12 114 LEU A CA 1
ATOM 910 C C . LEU A 1 114 ? -19.312 4.492 0.499 1 96.12 114 LEU A C 1
ATOM 912 O O . LEU A 1 114 ? -20.172 4.949 -0.262 1 96.12 114 LEU A O 1
ATOM 916 N N . VAL A 1 115 ? -18.844 5.125 1.531 1 93.94 115 VAL A N 1
ATOM 917 C CA . VAL A 1 115 ? -19.516 6.328 2.018 1 93.94 115 VAL A CA 1
ATOM 918 C C . VAL A 1 115 ? -19.141 7.52 1.138 1 93.94 115 VAL A C 1
ATOM 920 O O . VAL A 1 115 ? -20.016 8.281 0.718 1 93.94 115 VAL A O 1
ATOM 923 N N . ASN A 1 116 ? -17.859 7.648 0.927 1 89.12 116 ASN A N 1
ATOM 924 C CA . ASN A 1 116 ? -17.406 8.789 0.133 1 89.12 116 ASN A CA 1
ATOM 925 C C . ASN A 1 116 ? -16.641 8.336 -1.105 1 89.12 116 ASN A C 1
ATOM 927 O O . ASN A 1 116 ? -15.648 7.602 -0.996 1 89.12 116 ASN A O 1
ATOM 931 N N . TYR A 1 117 ? -17.156 8.812 -2.277 1 80.69 117 TYR A N 1
ATOM 932 C CA . TYR A 1 117 ? -16.438 8.594 -3.525 1 80.69 117 TYR A CA 1
ATOM 933 C C . TYR A 1 117 ? -15.523 9.766 -3.844 1 80.69 117 TYR A C 1
ATOM 935 O O . TYR A 1 117 ? -15.852 10.914 -3.543 1 80.69 117 TYR A O 1
ATOM 943 N N . ASP A 1 118 ? -14.273 9.445 -4.215 1 72.94 118 ASP A N 1
ATOM 944 C CA . ASP A 1 118 ? -13.32 10.508 -4.539 1 72.94 118 ASP A CA 1
ATOM 945 C C 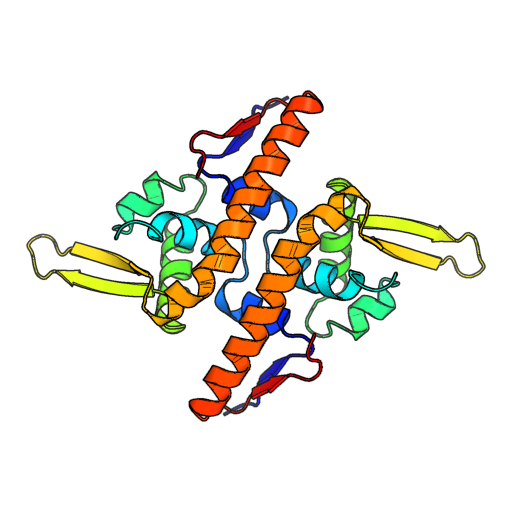. ASP A 1 118 ? -13.516 11.008 -5.969 1 72.94 118 ASP A C 1
ATOM 947 O O . ASP A 1 118 ? -13.867 10.227 -6.859 1 72.94 118 ASP A O 1
ATOM 951 N N . MET B 1 1 ? -24.391 -11.859 6.555 1 55.44 1 MET B N 1
ATOM 952 C CA . MET B 1 1 ? -23.047 -11.43 6.18 1 55.44 1 MET B CA 1
ATOM 953 C C . MET B 1 1 ? -22.797 -9.977 6.574 1 55.44 1 MET B C 1
ATOM 955 O O . MET B 1 1 ? -23.609 -9.102 6.258 1 55.44 1 MET B O 1
ATOM 959 N N . THR B 1 2 ? -21.891 -9.789 7.574 1 77.75 2 THR B N 1
ATOM 960 C CA . THR B 1 2 ? -21.75 -8.469 8.188 1 77.75 2 THR B CA 1
ATOM 961 C C . THR B 1 2 ? -21.391 -7.422 7.141 1 77.75 2 THR B C 1
ATOM 963 O O . THR B 1 2 ? -20.547 -7.664 6.277 1 77.75 2 THR B O 1
ATOM 966 N N . LYS B 1 3 ? -22.125 -6.371 7.047 1 91.12 3 LYS B N 1
ATOM 967 C CA . LYS B 1 3 ? -21.969 -5.258 6.117 1 91.12 3 LYS B CA 1
ATOM 968 C C . LYS B 1 3 ? -20.578 -4.637 6.227 1 91.12 3 LYS B C 1
ATOM 970 O O . LYS B 1 3 ? -20.094 -4.359 7.328 1 91.12 3 LYS B O 1
ATOM 975 N N . LYS B 1 4 ? -19.906 -4.59 5.121 1 94.5 4 LYS B N 1
ATOM 976 C CA . LYS B 1 4 ? -18.625 -3.893 5.07 1 94.5 4 LYS B CA 1
ATOM 977 C C . LYS B 1 4 ? -18.812 -2.43 4.676 1 94.5 4 LYS B C 1
ATOM 979 O O . LYS B 1 4 ? -19.469 -2.129 3.676 1 94.5 4 LYS B O 1
ATOM 984 N N . ILE B 1 5 ? -18.266 -1.543 5.559 1 96.31 5 ILE B N 1
ATOM 985 C CA . ILE B 1 5 ? -18.406 -0.117 5.281 1 96.31 5 ILE B CA 1
ATOM 986 C C . ILE B 1 5 ? -17.016 0.501 5.09 1 96.31 5 ILE B C 1
ATOM 988 O O . ILE B 1 5 ? -16.156 0.378 5.957 1 96.31 5 ILE B O 1
ATOM 992 N N . TYR B 1 6 ? -16.828 1.064 3.949 1 96.75 6 TYR B N 1
ATOM 993 C CA . TYR B 1 6 ? -15.641 1.848 3.656 1 96.75 6 TYR B CA 1
ATOM 994 C C . TYR B 1 6 ? -15.969 3.334 3.588 1 96.75 6 TYR B C 1
ATOM 996 O O . TYR B 1 6 ? -16.891 3.742 2.871 1 96.75 6 TYR B O 1
ATOM 1004 N N . ASN B 1 7 ? -15.211 4.117 4.285 1 95.69 7 ASN B N 1
ATOM 1005 C CA . ASN B 1 7 ? -15.461 5.555 4.242 1 95.69 7 ASN B CA 1
ATOM 1006 C C . ASN B 1 7 ? -14.969 6.172 2.934 1 95.69 7 ASN B C 1
ATOM 1008 O O . ASN B 1 7 ? -15.641 7.023 2.354 1 95.69 7 ASN B O 1
ATOM 1012 N N . ILE B 1 8 ? -13.781 5.828 2.549 1 95.69 8 ILE B N 1
ATOM 1013 C CA . ILE B 1 8 ? -13.219 6.289 1.285 1 95.69 8 ILE B CA 1
ATOM 1014 C C . ILE B 1 8 ? -12.664 5.102 0.5 1 95.69 8 ILE B C 1
ATOM 1016 O O . ILE B 1 8 ? -12.383 4.051 1.077 1 95.69 8 ILE B O 1
ATOM 1020 N N . GLY B 1 9 ? -12.516 5.25 -0.807 1 96.94 9 GLY B N 1
ATOM 1021 C CA . GLY B 1 9 ? -12.172 4.16 -1.709 1 96.94 9 GLY B CA 1
ATOM 1022 C C . GLY B 1 9 ? -10.883 3.463 -1.336 1 96.94 9 GLY B C 1
ATOM 1023 O O . GLY B 1 9 ? -10.789 2.234 -1.41 1 96.94 9 GLY B O 1
ATOM 1024 N N . VAL B 1 10 ? -9.922 4.172 -0.925 1 98.06 10 VAL B N 1
ATOM 1025 C CA . VAL B 1 10 ? -8.602 3.629 -0.643 1 98.06 10 VAL B CA 1
ATOM 1026 C C . VAL B 1 10 ? -8.695 2.574 0.456 1 98.06 10 VAL B C 1
ATOM 1028 O O . VAL B 1 10 ? -7.898 1.633 0.493 1 98.06 10 VAL B O 1
ATOM 1031 N N . GLU B 1 11 ? -9.648 2.627 1.327 1 98.06 11 GLU B N 1
ATOM 1032 C CA . GLU B 1 11 ? -9.82 1.637 2.387 1 98.06 11 GLU B CA 1
ATOM 1033 C C . GLU B 1 11 ? -10.094 0.253 1.808 1 98.06 11 GLU B C 1
ATOM 1035 O O . GLU B 1 11 ? -9.57 -0.749 2.295 1 98.06 11 GLU B O 1
ATOM 1040 N N . ALA B 1 12 ? -10.938 0.286 0.801 1 98 12 ALA B N 1
ATOM 1041 C CA . ALA B 1 12 ? -11.227 -0.979 0.132 1 98 12 ALA B CA 1
ATOM 1042 C C . ALA B 1 12 ? -9.984 -1.553 -0.532 1 98 12 ALA B C 1
ATOM 1044 O O . ALA B 1 12 ? -9.727 -2.756 -0.454 1 98 12 ALA B O 1
ATOM 1045 N N . THR B 1 13 ? -9.219 -0.692 -1.156 1 98.56 13 THR B N 1
ATOM 1046 C CA . THR B 1 13 ? -7.973 -1.119 -1.784 1 98.56 13 THR B CA 1
ATOM 1047 C C . THR B 1 13 ? -7.027 -1.726 -0.752 1 98.56 13 THR B C 1
ATOM 1049 O O . THR B 1 13 ? -6.492 -2.816 -0.958 1 98.56 13 THR B O 1
ATOM 1052 N N . MET B 1 14 ? -6.914 -1.077 0.372 1 98.31 14 MET B N 1
ATOM 1053 C CA . MET B 1 14 ? -5.949 -1.502 1.381 1 98.31 14 MET B CA 1
ATOM 1054 C C . MET B 1 14 ? -6.422 -2.766 2.09 1 98.31 14 MET B C 1
ATOM 1056 O O . MET B 1 14 ? -5.613 -3.523 2.627 1 98.31 14 MET B O 1
ATOM 1060 N N . ASP B 1 15 ? -7.695 -2.996 2.023 1 97.81 15 ASP B N 1
ATOM 1061 C CA . ASP B 1 15 ? -8.203 -4.262 2.543 1 97.81 15 ASP B CA 1
ATOM 1062 C C . ASP B 1 15 ? -7.707 -5.438 1.709 1 97.81 15 ASP B C 1
ATOM 1064 O O . ASP B 1 15 ? -7.59 -6.559 2.213 1 97.81 15 ASP B O 1
ATOM 1068 N N . VAL B 1 16 ? -7.395 -5.172 0.469 1 98.31 16 VAL B N 1
ATOM 1069 C CA . VAL B 1 16 ? -7.043 -6.242 -0.458 1 98.31 16 VAL B CA 1
ATOM 1070 C C . VAL B 1 16 ? -5.523 -6.328 -0.593 1 98.31 16 VAL B C 1
ATOM 1072 O O . VAL B 1 16 ? -4.945 -7.418 -0.51 1 98.31 16 VAL B O 1
ATOM 1075 N N . ILE B 1 17 ? -4.895 -5.148 -0.753 1 98.44 17 ILE B N 1
ATOM 1076 C CA . ILE B 1 17 ? -3.475 -5.223 -1.079 1 98.44 17 ILE B CA 1
ATOM 1077 C C . ILE B 1 17 ? -2.666 -4.457 -0.034 1 98.44 17 ILE B C 1
ATOM 1079 O O . ILE B 1 17 ? -1.479 -4.184 -0.235 1 98.44 17 ILE B O 1
ATOM 1083 N N . GLY B 1 18 ? -3.297 -4.082 1.046 1 97.56 18 GLY B N 1
ATOM 1084 C CA . GLY B 1 18 ? -2.605 -3.354 2.096 1 97.56 18 GLY B CA 1
ATOM 1085 C C . GLY B 1 18 ? -1.5 -4.16 2.754 1 97.56 18 GLY B C 1
ATOM 1086 O O . GLY B 1 18 ? -1.576 -5.387 2.822 1 97.56 18 GLY B O 1
ATOM 1087 N N . GLY B 1 19 ? -0.519 -3.434 3.342 1 96.62 19 GLY B N 1
ATOM 1088 C CA . GLY B 1 19 ? 0.677 -4.039 3.906 1 96.62 19 GLY B CA 1
ATOM 1089 C C . GLY B 1 19 ? 1.93 -3.748 3.102 1 96.62 19 GLY B C 1
ATOM 1090 O O . GLY B 1 19 ? 1.852 -3.217 1.992 1 96.62 19 GLY B O 1
ATOM 1091 N N . LYS B 1 20 ? 2.994 -4.176 3.66 1 96.94 20 LYS B N 1
ATOM 1092 C CA . LYS B 1 20 ? 4.27 -3.93 2.992 1 96.94 20 LYS B CA 1
ATOM 1093 C C . LYS B 1 20 ? 4.5 -4.926 1.86 1 96.94 20 LYS B C 1
ATOM 1095 O O . LYS B 1 20 ? 4.961 -4.551 0.78 1 96.94 20 LYS B O 1
ATOM 1100 N N . TRP B 1 21 ? 4.008 -6.098 1.99 1 98.56 21 TRP B N 1
ATOM 1101 C CA . TRP B 1 21 ? 4.539 -7.207 1.205 1 98.56 21 TRP B CA 1
ATOM 1102 C C . TRP B 1 21 ? 3.688 -7.453 -0.038 1 98.56 21 TRP B C 1
ATOM 1104 O O . TRP B 1 21 ? 4.211 -7.809 -1.096 1 98.56 21 TRP B O 1
ATOM 1114 N N . LYS B 1 22 ? 2.41 -7.211 0.021 1 98.69 22 LYS B N 1
ATOM 1115 C CA . LYS B 1 22 ? 1.52 -7.594 -1.07 1 98.69 22 LYS B CA 1
ATOM 1116 C C . LYS B 1 22 ? 1.854 -6.832 -2.348 1 98.69 22 LYS B C 1
ATOM 1118 O O . LYS B 1 22 ? 1.991 -7.43 -3.418 1 98.69 22 LYS B O 1
ATOM 1123 N N . PRO B 1 23 ? 2.035 -5.523 -2.254 1 98.69 23 PRO B N 1
ATOM 1124 C CA . PRO B 1 23 ? 2.41 -4.84 -3.494 1 98.69 23 PRO B CA 1
ATOM 1125 C C . PRO B 1 23 ? 3.738 -5.34 -4.062 1 98.69 23 PRO B C 1
ATOM 1127 O O . PRO B 1 23 ? 3.889 -5.445 -5.285 1 98.69 23 PRO B O 1
ATOM 1130 N N . ILE B 1 24 ? 4.66 -5.668 -3.238 1 98.38 24 ILE B N 1
ATOM 1131 C CA . ILE B 1 24 ? 5.961 -6.152 -3.684 1 98.38 24 ILE B CA 1
ATOM 1132 C C . ILE B 1 24 ? 5.801 -7.512 -4.363 1 98.38 24 ILE B C 1
ATOM 1134 O O . ILE B 1 24 ? 6.363 -7.746 -5.438 1 98.38 24 ILE B O 1
ATOM 1138 N N . ILE B 1 25 ? 5.031 -8.359 -3.752 1 98.62 25 ILE B N 1
ATOM 1139 C CA . ILE B 1 25 ? 4.746 -9.664 -4.332 1 98.62 25 ILE B CA 1
ATOM 1140 C C . ILE B 1 25 ? 4.094 -9.492 -5.703 1 98.62 25 ILE B C 1
ATOM 1142 O O . ILE B 1 25 ? 4.52 -10.102 -6.684 1 98.62 25 ILE B O 1
ATOM 1146 N N . LEU B 1 26 ? 3.145 -8.625 -5.805 1 98.62 26 LEU B N 1
ATOM 1147 C CA . LEU B 1 26 ? 2.359 -8.453 -7.02 1 98.62 26 LEU B CA 1
ATOM 1148 C C . LEU B 1 26 ? 3.217 -7.875 -8.141 1 98.62 26 LEU B C 1
ATOM 1150 O O . LEU B 1 26 ? 3.045 -8.234 -9.305 1 98.62 26 LEU B O 1
ATOM 1154 N N . CYS B 1 27 ? 4.082 -6.98 -7.77 1 97.75 27 CYS B N 1
ATOM 1155 C CA . CYS B 1 27 ? 4.965 -6.414 -8.781 1 97.75 27 CYS B CA 1
ATOM 1156 C C . CYS B 1 27 ? 5.895 -7.477 -9.352 1 97.75 27 CYS B C 1
ATOM 1158 O O . CYS B 1 27 ? 6.238 -7.438 -10.539 1 97.75 27 CYS B O 1
ATOM 1160 N N . ASN B 1 28 ? 6.312 -8.398 -8.531 1 97.38 28 ASN B N 1
ATOM 1161 C CA . ASN B 1 28 ? 7.16 -9.492 -9.008 1 97.38 28 ASN B CA 1
ATOM 1162 C C . ASN B 1 28 ? 6.387 -10.461 -9.891 1 97.38 28 ASN B C 1
ATOM 1164 O O . ASN B 1 28 ? 6.957 -11.07 -10.797 1 97.38 28 ASN B O 1
ATOM 1168 N N . LEU B 1 29 ? 5.102 -10.516 -9.727 1 97.94 29 LEU B N 1
ATOM 1169 C CA . LEU B 1 29 ? 4.262 -11.453 -10.453 1 97.94 29 LEU B CA 1
ATOM 1170 C C . LEU B 1 29 ? 3.725 -10.82 -11.734 1 97.94 29 LEU B C 1
ATOM 1172 O O . LEU B 1 29 ? 3.092 -11.5 -12.547 1 97.94 29 LEU B O 1
ATOM 1176 N N . ARG B 1 30 ? 3.945 -9.594 -11.93 1 94.25 30 ARG B N 1
ATOM 1177 C CA . ARG B 1 30 ? 3.338 -8.836 -13.023 1 94.25 30 ARG B CA 1
ATOM 1178 C C . ARG B 1 30 ? 3.732 -9.406 -14.375 1 94.25 30 ARG B C 1
ATOM 1180 O O . ARG B 1 30 ? 2.957 -9.344 -15.328 1 94.25 30 ARG B O 1
ATOM 1187 N N . HIS B 1 31 ? 4.953 -9.984 -14.453 1 88.12 31 HIS B N 1
ATOM 1188 C CA . HIS B 1 31 ? 5.426 -10.328 -15.789 1 88.12 31 HIS B CA 1
ATOM 1189 C C . HIS B 1 31 ? 5.57 -11.836 -15.953 1 88.12 31 HIS B C 1
ATOM 1191 O O . HIS B 1 31 ? 5.754 -12.328 -17.062 1 88.12 31 HIS B O 1
ATOM 1197 N N . GLN B 1 32 ? 5.477 -12.523 -14.906 1 94.88 32 GLN B N 1
ATOM 1198 C CA . GLN B 1 32 ? 5.625 -13.969 -15.008 1 94.88 32 GLN B CA 1
ATOM 1199 C C . GLN B 1 32 ? 5.031 -14.672 -13.797 1 94.88 32 GLN B C 1
ATOM 1201 O O . GLN B 1 32 ? 4.805 -14.047 -12.758 1 94.88 32 GLN B O 1
ATOM 1206 N N . SER B 1 33 ? 4.762 -15.953 -14.031 1 97.94 33 SER B N 1
ATOM 1207 C CA . SER B 1 33 ? 4.391 -16.797 -12.898 1 97.94 33 SER B CA 1
ATOM 1208 C C . SER B 1 33 ? 5.617 -17.219 -12.094 1 97.94 33 SER B C 1
ATOM 1210 O O . SER B 1 33 ? 6.676 -17.484 -12.664 1 97.94 33 SER B O 1
ATOM 1212 N N . LEU B 1 34 ? 5.43 -17.297 -10.75 1 98.56 34 LEU B N 1
ATOM 1213 C CA . LEU B 1 34 ? 6.562 -17.656 -9.906 1 98.56 34 LEU B CA 1
ATOM 1214 C C . LEU B 1 34 ? 6.145 -18.641 -8.828 1 98.56 34 LEU B C 1
ATOM 1216 O O . LEU B 1 34 ? 5.004 -18.609 -8.359 1 98.56 34 LEU B O 1
ATOM 1220 N N . ARG B 1 35 ? 7.117 -19.5 -8.523 1 97.81 35 ARG B N 1
ATOM 1221 C CA . ARG B 1 35 ? 6.949 -20.375 -7.363 1 97.81 35 ARG B CA 1
ATOM 1222 C C . ARG B 1 35 ? 7.262 -19.625 -6.07 1 97.81 35 ARG B C 1
ATOM 1224 O O . ARG B 1 35 ? 7.906 -18.578 -6.098 1 97.81 35 ARG B O 1
ATOM 1231 N N . THR B 1 36 ? 6.777 -20.25 -4.984 1 97.5 36 THR B N 1
ATOM 1232 C CA . THR B 1 36 ? 7.008 -19.641 -3.682 1 97.5 36 THR B CA 1
ATOM 1233 C C . THR B 1 36 ? 8.5 -19.438 -3.434 1 97.5 36 THR B C 1
ATOM 1235 O O . THR B 1 36 ? 8.922 -18.391 -2.947 1 97.5 36 THR B O 1
ATOM 1238 N N . SER B 1 37 ? 9.266 -20.391 -3.848 1 97.12 37 SER B N 1
ATOM 1239 C CA . SER B 1 37 ? 10.703 -20.344 -3.627 1 97.12 37 SER B CA 1
ATOM 1240 C C . SER B 1 37 ? 11.344 -19.234 -4.449 1 97.12 37 SER B C 1
ATOM 1242 O O . SER B 1 37 ? 12.289 -18.578 -3.996 1 97.12 37 SER B O 1
ATOM 1244 N N . GLU B 1 38 ? 10.883 -19.016 -5.617 1 97.88 38 GLU B N 1
ATOM 1245 C CA . GLU B 1 38 ? 11.375 -17.953 -6.477 1 97.88 38 GLU B CA 1
ATOM 1246 C C . GLU B 1 38 ? 11.008 -16.578 -5.91 1 97.88 38 GLU B C 1
ATOM 1248 O O . GLU B 1 38 ? 11.836 -15.664 -5.906 1 97.88 38 GLU B O 1
ATOM 1253 N N . LEU B 1 39 ? 9.82 -16.422 -5.453 1 98.12 39 LEU B N 1
ATOM 1254 C CA . LEU B 1 39 ? 9.391 -15.18 -4.805 1 98.12 39 LEU B CA 1
ATOM 1255 C C . LEU B 1 39 ? 10.25 -14.891 -3.58 1 98.12 39 LEU B C 1
ATOM 1257 O O . LEU B 1 39 ? 10.688 -13.75 -3.379 1 98.12 39 LEU B O 1
ATOM 1261 N N . LYS B 1 40 ? 10.531 -15.945 -2.812 1 98.06 40 LYS B N 1
ATOM 1262 C CA . LYS B 1 40 ? 11.359 -15.789 -1.62 1 98.06 40 LYS B CA 1
ATOM 1263 C C . LYS B 1 40 ? 12.75 -15.281 -1.982 1 98.06 40 LYS B C 1
ATOM 1265 O O . LYS B 1 40 ? 13.328 -14.461 -1.264 1 98.06 40 LYS B O 1
ATOM 1270 N N . ARG B 1 41 ? 13.234 -15.742 -3.059 1 97.31 41 ARG B N 1
ATOM 1271 C CA . ARG B 1 41 ? 14.555 -15.32 -3.521 1 97.31 41 ARG B CA 1
ATOM 1272 C C . ARG B 1 41 ? 14.539 -13.859 -3.965 1 97.31 41 ARG B C 1
ATOM 1274 O O . ARG B 1 41 ? 15.5 -13.125 -3.727 1 97.31 41 ARG B O 1
ATOM 1281 N N . LEU B 1 42 ? 13.484 -13.453 -4.566 1 96.56 42 LEU B N 1
ATOM 1282 C CA . LEU B 1 42 ? 13.367 -12.109 -5.117 1 96.56 42 LEU B CA 1
ATOM 1283 C C . LEU B 1 42 ? 13.055 -11.094 -4.02 1 96.56 42 LEU B C 1
ATOM 1285 O O . LEU B 1 42 ? 13.273 -9.898 -4.199 1 96.56 42 LEU B O 1
ATOM 1289 N N . ILE B 1 43 ? 12.477 -11.586 -2.936 1 97.12 43 ILE B N 1
ATOM 1290 C CA . ILE B 1 43 ? 12.133 -10.742 -1.798 1 97.12 43 ILE B CA 1
ATOM 1291 C C . ILE B 1 43 ? 12.797 -11.281 -0.535 1 97.12 43 ILE B C 1
ATOM 1293 O O . ILE B 1 43 ? 12.117 -11.773 0.37 1 97.12 43 ILE B O 1
ATOM 1297 N N . PRO B 1 44 ? 14.039 -11.102 -0.369 1 95.12 44 PRO B N 1
ATOM 1298 C CA . PRO B 1 44 ? 14.797 -11.82 0.655 1 95.12 44 PRO B CA 1
ATOM 1299 C C . PRO B 1 44 ? 14.445 -11.383 2.074 1 95.12 44 PRO B C 1
ATOM 1301 O O . PRO B 1 44 ? 14.633 -12.141 3.025 1 95.12 44 PRO B O 1
ATOM 1304 N N . ASN B 1 45 ? 13.906 -10.227 2.232 1 95.25 45 ASN B N 1
ATOM 1305 C CA . ASN B 1 45 ? 13.656 -9.688 3.566 1 95.25 45 ASN B CA 1
ATOM 1306 C C . ASN B 1 45 ? 12.32 -10.172 4.121 1 95.25 45 ASN B C 1
ATOM 1308 O O . ASN B 1 45 ? 11.977 -9.875 5.266 1 95.25 45 ASN B O 1
ATOM 1312 N N . ILE B 1 46 ? 11.57 -10.945 3.371 1 97.81 46 ILE B N 1
ATOM 1313 C CA . ILE B 1 46 ? 10.289 -11.453 3.842 1 97.81 46 ILE B CA 1
ATOM 1314 C C . ILE B 1 46 ? 10.484 -12.844 4.457 1 97.81 46 ILE B C 1
ATOM 1316 O O . ILE B 1 46 ? 11.266 -13.648 3.949 1 97.81 46 ILE B O 1
ATOM 1320 N N . SER B 1 47 ? 9.875 -13.141 5.559 1 98.12 47 SER B N 1
ATOM 1321 C CA . SER B 1 47 ? 9.922 -14.492 6.109 1 98.12 47 SER B CA 1
ATOM 1322 C C . SER B 1 47 ? 9.055 -15.445 5.301 1 98.12 47 SER B C 1
ATOM 1324 O O . SER B 1 47 ? 8.102 -15.023 4.637 1 98.12 47 SER B O 1
ATOM 1326 N N . GLN B 1 48 ? 9.398 -16.703 5.387 1 98.06 48 GLN B N 1
ATOM 1327 C CA . GLN B 1 48 ? 8.617 -17.719 4.699 1 98.06 48 GLN B CA 1
ATOM 1328 C C . GLN B 1 48 ? 7.172 -17.734 5.184 1 98.06 48 GLN B C 1
ATOM 1330 O O . GLN B 1 48 ? 6.242 -17.859 4.383 1 98.06 48 GLN B O 1
ATOM 1335 N N . LYS B 1 49 ? 7.027 -17.625 6.395 1 98.38 49 LYS B N 1
ATOM 1336 C CA . LYS B 1 49 ? 5.688 -17.625 6.98 1 98.38 49 LYS B CA 1
ATOM 1337 C C . LYS B 1 49 ? 4.859 -16.469 6.438 1 98.38 49 LYS B C 1
ATOM 1339 O O . LYS B 1 49 ? 3.709 -16.656 6.035 1 98.38 49 LYS B O 1
ATOM 1344 N N . MET B 1 50 ? 5.449 -15.266 6.434 1 98.56 50 MET B N 1
ATOM 1345 C CA . MET B 1 50 ? 4.758 -14.07 5.953 1 98.56 50 MET B CA 1
ATOM 1346 C C . MET B 1 50 ? 4.445 -14.188 4.465 1 98.56 50 MET B C 1
ATOM 1348 O O . MET B 1 50 ? 3.348 -13.836 4.031 1 98.56 50 MET B O 1
ATOM 1352 N N . LEU B 1 51 ? 5.398 -14.672 3.719 1 98.69 51 LEU B N 1
ATOM 1353 C CA . LEU B 1 51 ? 5.184 -14.859 2.287 1 98.69 51 LEU B CA 1
ATOM 1354 C C . LEU B 1 51 ? 3.99 -15.773 2.031 1 98.69 51 LEU B C 1
ATOM 1356 O O . LEU B 1 51 ? 3.094 -15.43 1.258 1 98.69 51 LEU B O 1
ATOM 1360 N N . THR B 1 52 ? 3.945 -16.891 2.67 1 98.5 52 THR B N 1
ATOM 1361 C CA . THR B 1 52 ? 2.861 -17.859 2.506 1 98.5 52 THR B CA 1
ATOM 1362 C C . THR B 1 52 ? 1.522 -17.234 2.896 1 98.5 52 THR B C 1
ATOM 1364 O O . THR B 1 52 ? 0.529 -17.391 2.182 1 98.5 52 THR B O 1
ATOM 1367 N N . GLN B 1 53 ? 1.558 -16.562 3.975 1 98.69 53 GLN B N 1
ATOM 1368 C CA . GLN B 1 53 ? 0.342 -15.906 4.449 1 98.69 53 GLN B CA 1
ATOM 1369 C C . GLN B 1 53 ? -0.161 -14.875 3.443 1 98.69 53 GLN B C 1
ATOM 1371 O O . GLN B 1 53 ? -1.362 -14.797 3.174 1 98.69 53 GLN B O 1
ATOM 1376 N N . GLN B 1 54 ? 0.733 -14.031 2.904 1 98.75 54 GLN B N 1
ATOM 1377 C CA . GLN B 1 54 ? 0.359 -13.016 1.932 1 98.75 54 GLN B CA 1
ATOM 1378 C C . GLN B 1 54 ? -0.179 -13.641 0.65 1 98.75 54 GLN B C 1
ATOM 1380 O O . GLN B 1 54 ? -1.146 -13.148 0.067 1 98.75 54 GLN B O 1
ATOM 1385 N N . LEU B 1 55 ? 0.411 -14.727 0.24 1 98.81 55 LEU B N 1
ATOM 1386 C CA . LEU B 1 55 ? -0.04 -15.43 -0.956 1 98.81 55 LEU B CA 1
ATOM 1387 C C . LEU B 1 55 ? -1.438 -16 -0.753 1 98.81 55 LEU B C 1
ATOM 1389 O O . LEU B 1 55 ? -2.289 -15.906 -1.641 1 98.81 55 LEU B O 1
ATOM 1393 N N . ARG B 1 56 ? -1.667 -16.531 0.368 1 98.69 56 ARG B N 1
ATOM 1394 C CA . ARG B 1 56 ? -2.984 -17.078 0.685 1 98.69 56 ARG B CA 1
ATOM 1395 C C . ARG B 1 56 ? -4.047 -15.992 0.662 1 98.69 56 ARG B C 1
ATOM 1397 O O . ARG B 1 56 ? -5.141 -16.188 0.126 1 98.69 56 ARG B O 1
ATOM 1404 N N . GLU B 1 57 ? -3.754 -14.891 1.239 1 98.69 57 GLU B N 1
ATOM 1405 C CA . GLU B 1 57 ? -4.699 -13.781 1.28 1 98.69 57 GLU B CA 1
ATOM 1406 C C . GLU B 1 57 ? -4.977 -13.242 -0.119 1 98.69 57 GLU B C 1
ATOM 1408 O O . GLU B 1 57 ? -6.121 -12.93 -0.454 1 98.69 57 GLU B O 1
ATOM 1413 N N . LEU B 1 58 ? -3.949 -13.109 -0.904 1 98.81 58 LEU B N 1
ATOM 1414 C CA . LEU B 1 58 ? -4.105 -12.617 -2.268 1 98.81 58 LEU B CA 1
ATOM 1415 C C . LEU B 1 58 ? -4.918 -13.594 -3.109 1 98.81 58 LEU B C 1
ATOM 1417 O O . LEU B 1 58 ? -5.723 -13.18 -3.949 1 98.81 58 LEU B O 1
ATOM 1421 N N . GLU B 1 59 ? -4.676 -14.883 -2.883 1 98.75 59 GLU B N 1
ATOM 1422 C CA . GLU B 1 59 ? -5.465 -15.898 -3.574 1 98.75 59 GLU B CA 1
ATOM 1423 C C . GLU B 1 59 ? -6.93 -15.844 -3.156 1 98.75 59 GLU B C 1
ATOM 1425 O O . GLU B 1 59 ? -7.824 -15.859 -4.004 1 98.75 59 GLU B O 1
ATOM 1430 N N . ALA B 1 60 ? -7.172 -15.727 -1.89 1 98.06 60 ALA B N 1
ATOM 1431 C CA . ALA B 1 60 ? -8.531 -15.672 -1.354 1 98.06 60 ALA B CA 1
ATOM 1432 C C . ALA B 1 60 ? -9.281 -14.461 -1.896 1 98.06 60 ALA B C 1
ATOM 1434 O O . ALA B 1 60 ? -10.508 -14.5 -2.064 1 98.06 60 ALA B O 1
ATOM 1435 N N . ALA B 1 61 ? -8.578 -13.406 -2.189 1 97.69 61 ALA B N 1
ATOM 1436 C CA . ALA B 1 61 ? -9.18 -12.188 -2.717 1 97.69 61 ALA B CA 1
ATOM 1437 C C . ALA B 1 61 ? -9.281 -12.242 -4.238 1 97.69 61 ALA B C 1
ATOM 1439 O O . ALA B 1 61 ? -9.68 -11.266 -4.875 1 97.69 61 ALA B O 1
ATOM 1440 N N . ASP B 1 62 ? -8.797 -13.289 -4.809 1 97.81 62 ASP B N 1
ATOM 1441 C CA . ASP B 1 62 ? -8.867 -13.531 -6.246 1 97.81 62 ASP B CA 1
ATOM 1442 C C . ASP B 1 62 ? -7.949 -12.578 -7.008 1 97.81 62 ASP B C 1
ATOM 1444 O O . ASP B 1 62 ? -8.273 -12.156 -8.117 1 97.81 62 ASP B O 1
ATOM 1448 N N . ILE B 1 63 ? -6.918 -12.195 -6.375 1 98.69 63 ILE B N 1
ATOM 1449 C CA . ILE B 1 63 ? -5.957 -11.289 -6.988 1 98.69 63 ILE B CA 1
ATOM 1450 C C . ILE B 1 63 ? -4.895 -12.094 -7.734 1 98.69 63 ILE B C 1
ATOM 1452 O O . ILE B 1 63 ? -4.367 -11.641 -8.758 1 98.69 63 ILE B O 1
ATOM 1456 N N . ILE B 1 64 ? -4.625 -13.266 -7.195 1 98.88 64 ILE B N 1
ATOM 1457 C CA . ILE B 1 64 ? -3.668 -14.133 -7.871 1 98.88 64 ILE B CA 1
ATOM 1458 C C . ILE B 1 64 ? -4.273 -15.523 -8.07 1 98.88 64 ILE B C 1
ATOM 1460 O O . ILE B 1 64 ? -5.223 -15.891 -7.371 1 98.88 64 ILE B O 1
ATOM 1464 N N . ASN B 1 65 ? -3.695 -16.203 -9.039 1 98.69 65 ASN B N 1
ATOM 1465 C CA . ASN B 1 65 ? -4 -17.609 -9.289 1 98.69 65 ASN B CA 1
ATOM 1466 C C . ASN B 1 65 ? -2.92 -18.531 -8.734 1 98.69 65 ASN B C 1
ATOM 1468 O O . ASN B 1 65 ? -1.729 -18.219 -8.828 1 98.69 65 ASN B O 1
ATOM 1472 N N . ARG B 1 66 ? -3.387 -19.531 -8.086 1 98.25 66 ARG B N 1
ATOM 1473 C CA . ARG B 1 66 ? -2.52 -20.609 -7.641 1 98.25 66 ARG B CA 1
ATOM 1474 C C . ARG B 1 66 ? -2.68 -21.844 -8.523 1 98.25 66 ARG B C 1
ATOM 1476 O O . ARG B 1 66 ? -3.756 -22.438 -8.57 1 98.25 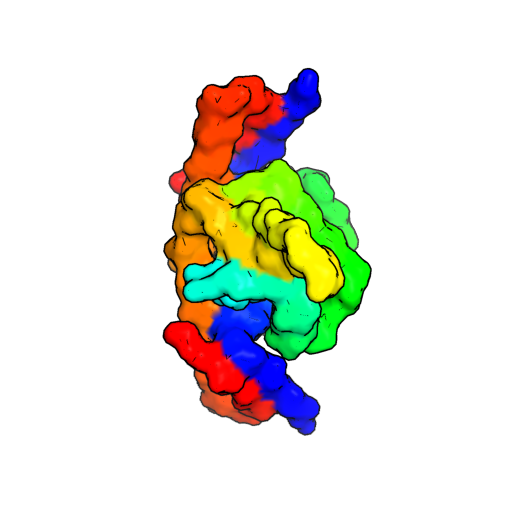66 ARG B O 1
ATOM 1483 N N . LYS B 1 67 ? -1.66 -22.172 -9.289 1 97.88 67 LYS B N 1
ATOM 1484 C CA . LYS B 1 67 ? -1.696 -23.344 -10.164 1 97.88 67 LYS B CA 1
ATOM 1485 C C . LYS B 1 67 ? -0.836 -24.469 -9.609 1 97.88 67 LYS B C 1
ATOM 1487 O O . LYS B 1 67 ? 0.348 -24.281 -9.328 1 97.88 67 LYS B O 1
ATOM 1492 N N . VAL B 1 68 ? -1.477 -25.578 -9.492 1 96.44 68 VAL B N 1
ATOM 1493 C CA . VAL B 1 68 ? -0.778 -26.75 -8.961 1 96.44 68 VAL B CA 1
ATOM 1494 C C . VAL B 1 68 ? -0.437 -27.703 -10.102 1 96.44 68 VAL B C 1
ATOM 1496 O O . VAL B 1 68 ? -1.29 -28.016 -10.938 1 96.44 68 VAL B O 1
ATOM 1499 N N . TYR B 1 69 ? 0.768 -28.062 -10.234 1 95.12 69 TYR B N 1
ATOM 1500 C CA . TYR B 1 69 ? 1.228 -29.062 -11.203 1 95.12 69 TYR B CA 1
ATOM 1501 C C . TYR B 1 69 ? 1.485 -30.406 -10.531 1 95.12 69 TYR B C 1
ATOM 1503 O O . TYR B 1 69 ? 2.27 -30.484 -9.578 1 95.12 69 TYR B O 1
ATOM 1511 N N . ASN B 1 70 ? 0.843 -31.312 -10.992 1 92.44 70 ASN B N 1
ATOM 1512 C CA . ASN B 1 70 ? 0.97 -32.656 -10.445 1 92.44 70 ASN B CA 1
ATOM 1513 C C . ASN B 1 70 ? 2.215 -33.375 -10.977 1 92.44 70 ASN B C 1
ATOM 1515 O O . ASN B 1 70 ? 2.111 -34.312 -11.742 1 92.44 70 ASN B O 1
ATOM 1519 N N . GLN B 1 71 ? 3.285 -32.875 -10.711 1 92.38 71 GLN B N 1
ATOM 1520 C CA . GLN B 1 71 ? 4.562 -33.469 -11.062 1 92.38 71 GLN B CA 1
ATOM 1521 C C . GLN B 1 71 ? 5.316 -33.906 -9.805 1 92.38 71 GLN B C 1
ATOM 1523 O O . GLN B 1 71 ? 4.836 -33.75 -8.688 1 92.38 71 GLN B O 1
ATOM 1528 N N . VAL B 1 72 ? 6.332 -34.812 -9.938 1 91.62 72 VAL B N 1
ATOM 1529 C CA . VAL B 1 72 ? 7.172 -35.25 -8.82 1 91.62 72 VAL B CA 1
ATOM 1530 C C . VAL B 1 72 ? 8.516 -34.531 -8.875 1 91.62 72 VAL B C 1
ATOM 1532 O O . VAL B 1 72 ? 9.281 -34.688 -9.836 1 91.62 72 VAL B O 1
ATOM 1535 N N . PRO B 1 73 ? 8.68 -33.594 -7.805 1 91 73 PRO B N 1
ATOM 1536 C CA . PRO B 1 73 ? 7.852 -33.156 -6.676 1 91 73 PRO B CA 1
ATOM 1537 C C . PRO B 1 73 ? 6.77 -32.156 -7.09 1 91 73 PRO B C 1
ATOM 1539 O O . PRO B 1 73 ? 6.918 -31.469 -8.102 1 91 73 PRO B O 1
ATOM 1542 N N . PRO B 1 74 ? 5.77 -32.125 -6.309 1 92.81 74 PRO B N 1
ATOM 1543 C CA . PRO B 1 74 ? 4.691 -31.188 -6.645 1 92.81 74 PRO B CA 1
ATOM 1544 C C . PRO B 1 74 ? 5.18 -29.75 -6.777 1 92.81 74 PRO B C 1
ATOM 1546 O O . PRO B 1 74 ? 6.07 -29.328 -6.035 1 92.81 74 PRO B O 1
ATOM 1549 N N . LYS B 1 75 ? 4.621 -29.094 -7.773 1 94.62 75 LYS B N 1
ATOM 1550 C CA . LYS B 1 75 ? 4.988 -27.703 -8.062 1 94.62 75 LYS B CA 1
ATOM 1551 C C . LYS B 1 75 ? 3.771 -26.797 -7.996 1 94.62 75 LYS B C 1
ATOM 1553 O O . LYS B 1 75 ? 2.689 -27.156 -8.461 1 94.62 75 LYS B O 1
ATOM 1558 N N . VAL B 1 76 ? 4.012 -25.672 -7.328 1 97.31 76 VAL B N 1
ATOM 1559 C CA . VAL B 1 76 ? 2.959 -24.672 -7.293 1 97.31 76 VAL B CA 1
ATOM 1560 C C . VAL B 1 76 ? 3.492 -23.344 -7.852 1 97.31 76 VAL B C 1
ATOM 1562 O O . VAL B 1 76 ? 4.613 -22.938 -7.539 1 97.31 76 VAL B O 1
ATOM 1565 N N . GLU B 1 77 ? 2.619 -22.734 -8.711 1 98.44 77 GLU B N 1
ATOM 1566 C CA . GLU B 1 77 ? 2.979 -21.422 -9.258 1 98.44 77 GLU B CA 1
ATOM 1567 C C . GLU B 1 77 ? 1.877 -20.406 -9.008 1 98.44 77 GLU B C 1
ATOM 1569 O O . GLU B 1 77 ? 0.695 -20.75 -8.969 1 98.44 77 GLU B O 1
ATOM 1574 N N . TYR B 1 78 ? 2.359 -19.234 -8.859 1 98.81 78 TYR B N 1
ATOM 1575 C CA . TYR B 1 78 ? 1.44 -18.109 -8.688 1 98.81 78 TYR B CA 1
ATOM 1576 C C . TYR B 1 78 ? 1.542 -17.141 -9.852 1 98.81 78 TYR B C 1
ATOM 1578 O O . TYR B 1 78 ? 2.635 -16.875 -10.359 1 98.81 78 TYR B O 1
ATOM 1586 N N . SER B 1 79 ? 0.395 -16.578 -10.258 1 98.69 79 SER B N 1
ATOM 1587 C CA . SER B 1 79 ? 0.312 -15.555 -11.289 1 98.69 79 SER B CA 1
ATOM 1588 C C . SER B 1 79 ? -0.802 -14.555 -10.984 1 98.69 79 SER B C 1
ATOM 1590 O O . SER B 1 79 ? -1.703 -14.844 -10.195 1 98.69 79 SER B O 1
ATOM 1592 N N . LEU B 1 80 ? -0.701 -13.375 -11.555 1 98.5 80 LEU B N 1
ATOM 1593 C CA . LEU B 1 80 ? -1.812 -12.438 -11.43 1 98.5 80 LEU B CA 1
ATOM 1594 C C . LEU B 1 80 ? -3.074 -13 -12.078 1 98.5 80 LEU B C 1
ATOM 1596 O O . LEU B 1 80 ? -3.014 -13.57 -13.164 1 98.5 80 LEU B O 1
ATOM 1600 N N . SER B 1 81 ? -4.125 -12.922 -11.391 1 98.56 81 SER B N 1
ATOM 1601 C CA . SER B 1 81 ? -5.414 -13.273 -11.977 1 98.56 81 SER B CA 1
ATOM 1602 C C . SER B 1 81 ? -5.91 -12.188 -12.922 1 98.56 81 SER B C 1
ATOM 1604 O O . SER B 1 81 ? -5.305 -11.109 -13.016 1 98.56 81 SER B O 1
ATOM 1606 N N . ASP B 1 82 ? -7.027 -12.531 -13.625 1 97.62 82 ASP B N 1
ATOM 1607 C CA . ASP B 1 82 ? -7.66 -11.508 -14.453 1 97.62 82 ASP B CA 1
ATOM 1608 C C . ASP B 1 82 ? -8.07 -10.297 -13.609 1 97.62 82 ASP B C 1
ATOM 1610 O O . ASP B 1 82 ? -7.859 -9.156 -14.016 1 97.62 82 ASP B O 1
ATOM 1614 N N . TYR B 1 83 ? -8.633 -10.562 -12.461 1 98.19 83 TYR B N 1
ATOM 1615 C CA . TYR B 1 83 ? -9.008 -9.477 -11.562 1 98.19 83 TYR B CA 1
ATOM 1616 C C . TYR B 1 83 ? -7.77 -8.75 -11.039 1 98.19 83 TYR B C 1
ATOM 1618 O O . TYR B 1 83 ? -7.77 -7.52 -10.938 1 98.19 83 TYR B O 1
ATOM 1626 N N . GLY B 1 84 ? -6.734 -9.477 -10.711 1 98.38 84 GLY B N 1
ATOM 1627 C CA . GLY B 1 84 ? -5.48 -8.891 -10.273 1 98.38 84 GLY B CA 1
ATOM 1628 C C . GLY B 1 84 ? -4.875 -7.945 -11.297 1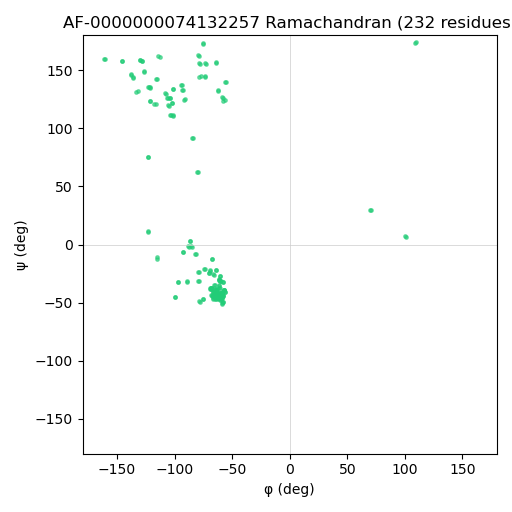 98.38 84 GLY B C 1
ATOM 1629 O O . GLY B 1 84 ? -4.211 -6.969 -10.93 1 98.38 84 GLY B O 1
ATOM 1630 N N . GLN B 1 85 ? -5.105 -8.242 -12.57 1 98.12 85 GLN B N 1
ATOM 1631 C CA . GLN B 1 85 ? -4.586 -7.395 -13.641 1 98.12 85 GLN B CA 1
ATOM 1632 C C . GLN B 1 85 ? -5.207 -6.004 -13.594 1 98.12 85 GLN B C 1
ATOM 1634 O O . GLN B 1 85 ? -4.617 -5.039 -14.086 1 98.12 85 GLN B O 1
ATOM 1639 N N . SER B 1 86 ? -6.309 -5.871 -13 1 98.19 86 SER B N 1
ATOM 1640 C CA . SER B 1 86 ? -6.961 -4.574 -12.891 1 98.19 86 SER B CA 1
ATOM 1641 C C . SER B 1 86 ? -6.168 -3.625 -12 1 98.19 86 SER B C 1
ATOM 1643 O O . SER B 1 86 ? -6.418 -2.418 -11.984 1 98.19 86 SER B O 1
ATOM 1645 N N . LEU B 1 87 ? -5.188 -4.18 -11.266 1 98.25 87 LEU B N 1
ATOM 1646 C CA . LEU B 1 87 ? -4.312 -3.391 -10.406 1 98.25 87 LEU B CA 1
ATOM 1647 C C . LEU B 1 87 ? -3.115 -2.859 -11.188 1 98.25 87 LEU B C 1
ATOM 1649 O O . LEU B 1 87 ? -2.271 -2.152 -10.625 1 98.25 87 LEU B O 1
ATOM 1653 N N . SER B 1 88 ? -3.031 -3.08 -12.43 1 97.25 88 SER B N 1
ATOM 1654 C CA . SER B 1 88 ? -1.831 -2.822 -13.211 1 97.25 88 SER B CA 1
ATOM 1655 C C . SER B 1 88 ? -1.406 -1.361 -13.109 1 97.25 88 SER B C 1
ATOM 1657 O O . SER B 1 88 ? -0.22 -1.064 -12.953 1 97.25 88 SER B O 1
ATOM 1659 N N . THR B 1 89 ? -2.334 -0.484 -13.211 1 97.88 89 THR B N 1
ATOM 1660 C CA . THR B 1 89 ? -2.025 0.94 -13.148 1 97.88 89 THR B CA 1
ATOM 1661 C C . THR B 1 89 ? -1.501 1.318 -11.766 1 97.88 89 THR B C 1
ATOM 1663 O O . THR B 1 89 ? -0.501 2.029 -11.648 1 97.88 89 THR B O 1
ATOM 1666 N N . VAL B 1 90 ? -2.135 0.823 -10.758 1 98.25 90 VAL B N 1
ATOM 1667 C CA . VAL B 1 90 ? -1.716 1.062 -9.383 1 98.25 90 VAL B CA 1
ATOM 1668 C C . VAL B 1 90 ? -0.288 0.559 -9.188 1 98.25 90 VAL B C 1
ATOM 1670 O O . VAL B 1 90 ? 0.568 1.288 -8.68 1 98.25 90 VAL B O 1
ATOM 1673 N N . LEU B 1 91 ? -0.009 -0.641 -9.562 1 98 91 LEU B N 1
ATOM 1674 C CA . LEU B 1 91 ? 1.296 -1.267 -9.367 1 98 91 LEU B CA 1
ATOM 1675 C C . LEU B 1 91 ? 2.373 -0.522 -10.156 1 98 91 LEU B C 1
ATOM 1677 O O . LEU B 1 91 ? 3.479 -0.311 -9.648 1 98 91 LEU B O 1
ATOM 1681 N N . SER B 1 92 ? 2.027 -0.109 -11.352 1 97.38 92 SER B N 1
ATOM 1682 C CA . SER B 1 92 ? 2.965 0.655 -12.164 1 97.38 92 SER B CA 1
ATOM 1683 C C . SER B 1 92 ? 3.314 1.985 -11.508 1 97.38 92 SER B C 1
ATOM 1685 O O . SER B 1 92 ? 4.484 2.373 -11.461 1 97.38 92 SER B O 1
ATOM 1687 N N . ASP B 1 93 ? 2.35 2.637 -10.977 1 97.88 93 ASP B N 1
ATOM 1688 C CA . ASP B 1 93 ? 2.574 3.934 -10.344 1 97.88 93 ASP B CA 1
ATOM 1689 C C . ASP B 1 93 ? 3.389 3.789 -9.062 1 97.88 93 ASP B C 1
ATOM 1691 O O . ASP B 1 93 ? 4.219 4.645 -8.75 1 97.88 93 ASP B O 1
ATOM 1695 N N . LEU B 1 94 ? 3.135 2.754 -8.32 1 98.25 94 LEU B N 1
ATOM 1696 C CA . LEU B 1 94 ? 3.926 2.48 -7.129 1 98.25 94 LEU B CA 1
ATOM 1697 C C . LEU B 1 94 ? 5.395 2.268 -7.488 1 98.25 94 LEU B C 1
ATOM 1699 O O . LEU B 1 94 ? 6.285 2.783 -6.809 1 98.25 94 LEU B O 1
ATOM 1703 N N . CYS B 1 95 ? 5.617 1.56 -8.547 1 97.12 95 CYS B N 1
ATOM 1704 C CA . CYS B 1 95 ? 6.98 1.299 -9 1 97.12 95 CYS B CA 1
ATOM 1705 C C . CYS B 1 95 ? 7.652 2.58 -9.477 1 97.12 95 CYS B C 1
ATOM 1707 O O . CYS B 1 95 ? 8.781 2.875 -9.094 1 97.12 95 CYS B O 1
ATOM 1709 N N . THR B 1 96 ? 6.938 3.273 -10.242 1 97.44 96 THR B N 1
ATOM 1710 C CA . THR B 1 96 ? 7.48 4.504 -10.812 1 97.44 96 THR B CA 1
ATOM 1711 C C . THR B 1 96 ? 7.832 5.5 -9.719 1 97.44 96 THR B C 1
ATOM 1713 O O . THR B 1 96 ? 8.906 6.109 -9.742 1 97.44 96 THR B O 1
ATOM 1716 N N . TRP B 1 97 ? 6.988 5.684 -8.812 1 98.5 97 TRP B N 1
ATOM 1717 C CA . TRP B 1 97 ? 7.266 6.613 -7.723 1 98.5 97 TRP B CA 1
ATOM 1718 C C . TRP B 1 97 ? 8.469 6.152 -6.906 1 98.5 97 TRP B C 1
ATOM 1720 O O . TRP B 1 97 ? 9.281 6.973 -6.477 1 98.5 97 TRP B O 1
ATOM 1730 N N . GLY B 1 98 ? 8.516 4.832 -6.648 1 98.31 98 GLY B N 1
ATOM 1731 C CA . GLY B 1 98 ? 9.664 4.289 -5.941 1 98.31 98 GLY B CA 1
ATOM 1732 C C . GLY B 1 98 ? 10.984 4.59 -6.625 1 98.31 98 GLY B C 1
ATOM 1733 O O . GLY B 1 98 ? 11.969 4.922 -5.965 1 98.31 98 GLY B O 1
ATOM 1734 N N . GLU B 1 99 ? 10.945 4.473 -7.879 1 98.06 99 GLU B N 1
ATOM 1735 C CA . GLU B 1 99 ? 12.141 4.785 -8.648 1 98.06 99 GLU B CA 1
ATOM 1736 C C . GLU B 1 99 ? 12.5 6.266 -8.523 1 98.06 99 GLU B C 1
ATOM 1738 O O . GLU B 1 99 ? 13.672 6.609 -8.328 1 98.06 99 GLU B O 1
ATOM 1743 N N . MET B 1 100 ? 11.492 7.09 -8.648 1 97.69 100 MET B N 1
ATOM 1744 C CA . MET B 1 100 ? 11.695 8.523 -8.469 1 97.69 100 MET B CA 1
ATOM 1745 C C . MET B 1 100 ? 12.25 8.82 -7.082 1 97.69 100 MET B C 1
ATOM 1747 O O . MET B 1 100 ? 13.148 9.656 -6.93 1 97.69 100 MET B O 1
ATOM 1751 N N . HIS B 1 101 ? 11.734 8.141 -6.105 1 98.25 101 HIS B N 1
ATOM 1752 C CA . HIS B 1 101 ? 12.148 8.336 -4.723 1 98.25 101 HIS B CA 1
ATOM 1753 C C . HIS B 1 101 ? 13.609 7.945 -4.527 1 98.25 101 HIS B C 1
ATOM 1755 O O . HIS B 1 101 ? 14.359 8.648 -3.846 1 98.25 101 HIS B O 1
ATOM 1761 N N . VAL B 1 102 ? 14.047 6.891 -5.109 1 97.62 102 VAL B N 1
ATOM 1762 C CA . VAL B 1 102 ? 15.43 6.438 -5.012 1 97.62 102 VAL B CA 1
ATOM 1763 C C . VAL B 1 102 ? 16.359 7.484 -5.621 1 97.62 102 VAL B C 1
ATOM 1765 O O . VAL B 1 102 ? 17.406 7.805 -5.047 1 97.62 102 VAL B O 1
ATOM 1768 N N . ASP B 1 103 ? 15.93 7.992 -6.766 1 97.06 103 ASP B N 1
ATOM 1769 C CA . ASP B 1 103 ? 16.719 9.039 -7.41 1 97.06 103 ASP B CA 1
ATOM 1770 C C . ASP B 1 103 ? 16.844 10.266 -6.512 1 97.06 103 ASP B C 1
ATOM 1772 O O . ASP B 1 103 ? 17.906 10.875 -6.426 1 97.06 103 ASP B O 1
ATOM 1776 N N . MET B 1 104 ? 15.711 10.602 -5.918 1 96.62 104 MET B N 1
ATOM 1777 C CA . MET B 1 104 ? 15.695 11.734 -4.992 1 96.62 104 MET B CA 1
ATOM 1778 C C . MET B 1 104 ? 16.641 11.492 -3.822 1 96.62 104 MET B C 1
ATOM 1780 O O . MET B 1 104 ? 17.406 12.383 -3.436 1 96.62 104 MET B O 1
ATOM 1784 N N . LEU B 1 105 ? 16.656 10.32 -3.232 1 96.69 105 LEU B N 1
ATOM 1785 C CA . LEU B 1 105 ? 17.531 9.961 -2.123 1 96.69 105 LEU B CA 1
ATOM 1786 C C . LEU B 1 105 ? 19 10.062 -2.533 1 96.69 105 LEU B C 1
ATOM 1788 O O . LEU B 1 105 ? 19.828 10.562 -1.77 1 96.69 105 LEU B O 1
ATOM 1792 N N . LYS B 1 106 ? 19.297 9.578 -3.699 1 96.5 106 LYS B N 1
ATOM 1793 C CA . LYS B 1 106 ? 20.656 9.672 -4.211 1 96.5 106 LYS B CA 1
ATOM 1794 C C . LYS B 1 106 ? 21.109 11.125 -4.332 1 96.5 106 LYS B C 1
ATOM 1796 O O . LYS B 1 106 ? 22.234 11.469 -3.959 1 96.5 106 LYS B O 1
ATOM 1801 N N . LYS B 1 107 ? 20.234 11.891 -4.875 1 96.25 107 LYS B N 1
ATOM 1802 C CA . LYS B 1 107 ? 20.531 13.312 -5.039 1 96.25 107 LYS B CA 1
ATOM 1803 C C . LYS B 1 107 ? 20.797 13.984 -3.691 1 96.25 107 LYS B C 1
ATOM 1805 O O . LYS B 1 107 ? 21.594 14.906 -3.594 1 96.25 107 LYS B O 1
ATOM 1810 N N . ARG B 1 108 ? 20.156 13.508 -2.648 1 95.12 108 ARG B N 1
ATOM 1811 C CA . ARG B 1 108 ? 20.297 14.047 -1.299 1 95.12 108 ARG B CA 1
ATOM 1812 C C . ARG B 1 108 ? 21.547 13.5 -0.616 1 95.12 108 ARG B C 1
ATOM 1814 O O . ARG B 1 108 ? 21.844 13.852 0.53 1 95.12 108 ARG B O 1
ATOM 1821 N N . GLY B 1 109 ? 22.219 12.508 -1.251 1 95.31 109 GLY B N 1
ATOM 1822 C CA . GLY B 1 109 ? 23.484 12 -0.755 1 95.31 109 GLY B CA 1
ATOM 1823 C C . GLY B 1 109 ? 23.359 10.703 0.014 1 95.31 109 GLY B C 1
ATOM 1824 O O . GLY B 1 109 ? 24.312 10.266 0.664 1 95.31 109 GLY B O 1
ATOM 1825 N N . GLU B 1 110 ? 22.141 10.219 -0.047 1 95.19 110 GLU B N 1
ATOM 1826 C CA . GLU B 1 110 ? 21.953 8.938 0.631 1 95.19 110 GLU B CA 1
ATOM 1827 C C . GLU B 1 110 ? 22.578 7.797 -0.164 1 95.19 110 GLU B C 1
ATOM 1829 O O . GLU B 1 110 ? 22.641 7.852 -1.394 1 95.19 110 GLU B O 1
ATOM 1834 N N . ASP B 1 111 ? 23.109 6.852 0.555 1 97.06 111 ASP B N 1
ATOM 1835 C CA . ASP B 1 111 ? 23.672 5.664 -0.078 1 97.06 111 ASP B CA 1
ATOM 1836 C C . ASP B 1 111 ? 22.594 4.621 -0.351 1 97.06 111 ASP B C 1
ATOM 1838 O O . ASP B 1 111 ? 22.281 3.795 0.511 1 97.06 111 ASP B O 1
ATOM 1842 N N . VAL B 1 112 ? 22.016 4.711 -1.582 1 96.62 112 VAL B N 1
ATOM 1843 C CA . VAL B 1 112 ? 20.891 3.848 -1.943 1 96.62 112 VAL B CA 1
ATOM 1844 C C . VAL B 1 112 ? 21.094 3.295 -3.352 1 96.62 112 VAL B C 1
ATOM 1846 O O . VAL B 1 112 ? 21.656 3.971 -4.215 1 96.62 112 VAL B O 1
ATOM 1849 N N . GLU B 1 113 ? 20.688 2.088 -3.561 1 95.69 113 GLU B N 1
ATOM 1850 C CA . GLU B 1 113 ? 20.797 1.43 -4.859 1 95.69 113 GLU B CA 1
ATOM 1851 C C . GLU B 1 113 ? 19.484 0.739 -5.234 1 95.69 113 GLU B C 1
ATOM 1853 O O . GLU B 1 113 ? 18.859 0.103 -4.391 1 95.69 113 GLU B O 1
ATOM 1858 N N . LEU B 1 114 ? 19.031 0.953 -6.383 1 96 114 LEU B N 1
ATOM 1859 C CA . LEU B 1 114 ? 17.938 0.208 -6.984 1 96 114 LEU B CA 1
ATOM 1860 C C . LEU B 1 114 ? 18.453 -0.771 -8.031 1 96 114 LEU B C 1
ATOM 1862 O O . LEU B 1 114 ? 19.016 -0.357 -9.047 1 96 114 LEU B O 1
ATOM 1866 N N . VAL B 1 115 ? 18.203 -2.023 -7.809 1 93.75 115 VAL B N 1
ATOM 1867 C CA . VAL B 1 115 ? 18.812 -3.061 -8.625 1 93.75 115 VAL B CA 1
ATOM 1868 C C . VAL B 1 115 ? 18.094 -3.162 -9.969 1 93.75 115 VAL B C 1
ATOM 1870 O O . VAL B 1 115 ? 18.734 -3.205 -11.023 1 93.75 115 VAL B O 1
ATOM 1873 N N . ASN B 1 116 ? 16.797 -3.238 -9.859 1 88.62 116 ASN B N 1
ATOM 1874 C CA . ASN B 1 116 ? 16.031 -3.385 -11.094 1 88.62 116 ASN B CA 1
ATOM 1875 C C . ASN B 1 116 ? 15.031 -2.236 -11.273 1 88.62 116 ASN B C 1
ATOM 1877 O O . ASN B 1 116 ? 14.211 -1.98 -10.398 1 88.62 116 ASN B O 1
ATOM 1881 N N . TYR B 1 117 ? 15.195 -1.559 -12.453 1 79.75 117 TYR B N 1
ATOM 1882 C CA . TYR B 1 117 ? 14.219 -0.542 -12.828 1 79.75 117 TYR B CA 1
ATOM 1883 C C . TYR B 1 117 ? 13.125 -1.135 -13.711 1 79.75 117 TYR B C 1
ATOM 1885 O O . TYR B 1 117 ? 13.383 -2.031 -14.516 1 79.75 117 TYR B O 1
ATOM 1893 N N . ASP B 1 118 ? 11.867 -0.819 -13.383 1 72.06 118 ASP B N 1
ATOM 1894 C CA . ASP B 1 118 ? 10.75 -1.342 -14.164 1 72.06 118 ASP B CA 1
ATOM 1895 C C . ASP B 1 118 ? 10.547 -0.524 -15.438 1 72.06 118 ASP B C 1
ATOM 1897 O O . ASP B 1 118 ? 10.75 0.692 -15.438 1 72.06 118 ASP B O 1
#

Nearest PDB structures (foldseek):
  2hzt-assembly1_B  TM=9.669E-01  e=1.588E-11  Bacillus subtilis
  7kd3-assembly1_A  TM=9.702E-01  e=1.367E-10  Clostridioides difficile R20291
  4a5m-assembly1_B  TM=9.900E-01  e=2.130E-10  Bacillus subtilis
  4a5n-assembly2_D  TM=9.209E-01  e=4.852E-10  Bacillus subtilis
  5hs8-assembly1_A  TM=8.486E-01  e=5.138E-07  Bacillus subtilis subsp. subtilis str. 168

InterPro domains:
  IPR002577 Helix-turn-helix, HxlR type [PF01638] (16-103)
  IPR002577 Helix-turn-helix, HxlR type [PS51118] (8-106)
  IPR036388 Winged helix-like DNA-binding domain superfamily [G3DSA:1.10.10.10] (2-113)
  IPR036390 Winged helix DNA-binding domain superfamily [SSF46785] (10-102)